Protein AF-A0A231GWY1-F1 (afdb_monomer_lite)

Organism: NCBI:txid85688

InterPro domains:
  IPR003615 HNH nuclease [PF13392] (162-197)
  IPR044925 His-Me finger superfamily [SSF54060] (121-197)

Radius of gyration: 33.37 Å; chains: 1; bounding box: 83×63×81 Å

Secondary structure (DSSP, 8-state):
-EEEEEEE-TTT--EEEEEEETTPPPPS-SSHHHHHHHHHHHHHHT---TTS--SSS-SPBP-STT--PBP-BTTB-HHHHHHHHHHSS---SS---PBPSSTT--SBP-BTTB-HHHHHHHHHHSS---SS--PPPTT---EEETTEEEEE-TTS-EEEHHHHHHHHHHTSPPPTTEEEEETTS-TT---GGGEEEEE----TT--HHHHHHHHHHH-HHHHHHHHHHHHHHHHHT-

Structure (mmCIF, N/CA/C/O backbone):
data_AF-A0A231GWY1-F1
#
_entry.id   AF-A0A231GWY1-F1
#
loop_
_atom_site.group_PDB
_atom_site.id
_atom_site.type_symbol
_atom_site.label_atom_id
_atom_site.label_alt_id
_atom_site.label_comp_id
_atom_site.label_asym_id
_atom_site.label_entity_id
_atom_site.label_seq_id
_atom_site.pdbx_PDB_ins_code
_atom_site.Cartn_x
_atom_site.Cartn_y
_atom_site.Cartn_z
_atom_site.occupancy
_atom_site.B_iso_or_equiv
_atom_site.auth_seq_id
_atom_site.auth_comp_id
_atom_site.auth_asym_id
_atom_site.auth_atom_id
_atom_site.pdbx_PDB_model_num
ATOM 1 N N . MET A 1 1 ? -9.235 -38.947 -34.118 1.00 62.94 1 MET A N 1
ATOM 2 C CA . MET A 1 1 ? -9.587 -39.662 -32.869 1.00 62.94 1 MET A CA 1
ATOM 3 C C . MET A 1 1 ? 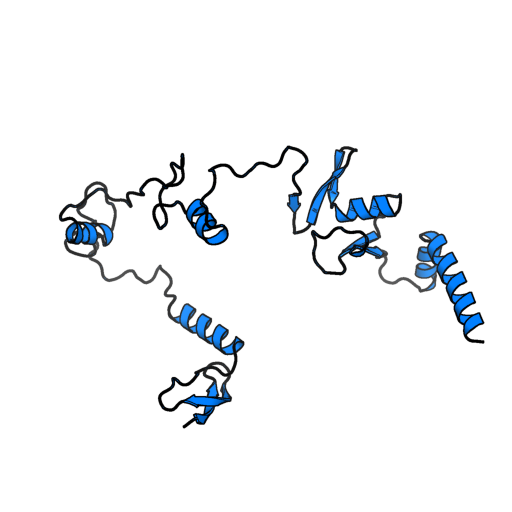-8.917 -38.990 -31.674 1.00 62.94 1 MET A C 1
ATOM 5 O O . MET A 1 1 ? -7.726 -38.693 -31.745 1.00 62.94 1 MET A O 1
ATOM 9 N N . ILE A 1 2 ? -9.675 -38.711 -30.612 1.00 66.94 2 ILE A N 1
ATOM 10 C CA . ILE A 1 2 ? -9.164 -38.212 -29.326 1.00 66.94 2 ILE A CA 1
ATOM 11 C C . ILE A 1 2 ? -8.872 -39.443 -28.462 1.00 66.94 2 ILE A C 1
ATOM 13 O O . ILE A 1 2 ? -9.735 -40.307 -28.351 1.00 66.94 2 ILE A O 1
ATOM 17 N N . LYS A 1 3 ? -7.657 -39.568 -27.916 1.00 73.69 3 LYS A N 1
ATOM 18 C CA . LYS A 1 3 ? -7.284 -40.685 -27.033 1.00 73.69 3 LYS A CA 1
ATOM 19 C C . LYS A 1 3 ? -6.804 -40.136 -25.694 1.00 73.69 3 LYS A C 1
ATOM 21 O O . LYS A 1 3 ? -5.963 -39.235 -25.665 1.00 73.69 3 LYS A O 1
ATOM 26 N N . THR A 1 4 ? -7.327 -40.686 -24.608 1.00 77.50 4 THR A N 1
ATOM 27 C CA . THR A 1 4 ? -6.798 -40.521 -23.253 1.00 77.50 4 THR A CA 1
ATOM 28 C C . THR A 1 4 ? -5.583 -41.428 -23.084 1.00 77.50 4 THR A C 1
ATOM 30 O O . THR A 1 4 ? -5.551 -42.560 -23.569 1.00 77.50 4 THR A O 1
ATOM 33 N N . ARG A 1 5 ? -4.523 -40.896 -22.478 1.00 79.12 5 ARG A N 1
ATOM 34 C CA . ARG A 1 5 ? -3.291 -41.630 -22.175 1.00 79.12 5 ARG A CA 1
ATOM 35 C C . ARG A 1 5 ? -2.907 -41.358 -20.729 1.00 79.12 5 ARG A C 1
ATOM 37 O O . ARG A 1 5 ? -2.827 -40.190 -20.357 1.00 79.12 5 ARG A O 1
ATOM 44 N N . SER A 1 6 ? -2.629 -42.414 -19.971 1.00 83.69 6 SER A N 1
ATOM 45 C CA . SER A 1 6 ? -2.016 -42.300 -18.647 1.00 83.69 6 SER A CA 1
ATOM 46 C C . SER A 1 6 ? -0.516 -42.007 -18.792 1.00 83.69 6 SER A C 1
ATOM 48 O O . SER A 1 6 ? 0.162 -42.612 -19.632 1.00 83.69 6 SER A O 1
ATOM 50 N N . LEU A 1 7 ? -0.022 -41.009 -18.060 1.00 85.25 7 LEU A N 1
ATOM 51 C CA . LEU A 1 7 ? 1.347 -40.492 -18.103 1.00 85.25 7 LEU A CA 1
ATOM 52 C C . LEU A 1 7 ? 1.854 -40.232 -16.683 1.00 85.25 7 LEU A C 1
ATOM 54 O O . LEU A 1 7 ? 1.088 -39.825 -15.822 1.00 85.25 7 LEU A O 1
ATOM 58 N N . VAL A 1 8 ? 3.163 -40.361 -16.469 1.00 87.12 8 VAL A N 1
ATOM 59 C CA . VAL A 1 8 ? 3.806 -40.027 -15.189 1.00 87.12 8 VAL A CA 1
ATOM 60 C C . VAL A 1 8 ? 4.390 -38.614 -15.256 1.00 87.12 8 VAL A C 1
ATOM 62 O O . VAL A 1 8 ? 5.069 -38.259 -16.225 1.00 87.12 8 VAL A O 1
ATOM 65 N N . CYS A 1 9 ? 4.137 -37.782 -14.246 1.00 85.44 9 CYS A N 1
ATOM 66 C CA . CYS A 1 9 ? 4.702 -36.435 -14.154 1.00 85.44 9 CYS A CA 1
ATOM 67 C C . CYS A 1 9 ? 6.222 -36.473 -13.930 1.00 85.44 9 CYS A C 1
ATOM 69 O O . CYS A 1 9 ? 6.694 -37.080 -12.972 1.00 85.44 9 CYS A O 1
ATOM 71 N N . SER A 1 10 ? 6.992 -35.735 -14.740 1.00 84.06 10 SER A N 1
ATOM 72 C CA . SER A 1 10 ? 8.459 -35.703 -14.638 1.00 84.06 10 SER A CA 1
ATOM 73 C C . SER A 1 10 ? 9.008 -34.975 -13.407 1.00 84.06 10 SER A C 1
ATOM 75 O O . SER A 1 10 ? 10.213 -35.022 -13.187 1.00 84.06 10 SER A O 1
ATOM 77 N N . GLU A 1 11 ? 8.165 -34.259 -12.653 1.00 85.94 11 GLU A N 1
ATOM 78 C CA . GLU A 1 11 ? 8.596 -33.508 -11.462 1.00 85.94 11 GLU A CA 1
ATOM 79 C C . GLU A 1 11 ? 8.118 -34.123 -10.145 1.00 85.94 11 GLU A C 1
ATOM 81 O O . GLU A 1 11 ? 8.876 -34.123 -9.184 1.00 85.94 11 GLU A O 1
ATOM 86 N N . CYS A 1 12 ? 6.883 -34.630 -10.072 1.00 85.19 12 CYS A N 1
ATOM 87 C CA . CYS A 1 12 ? 6.328 -35.172 -8.823 1.00 85.19 12 CYS A CA 1
ATOM 88 C C . CYS A 1 12 ? 6.107 -36.690 -8.837 1.00 85.19 12 CYS A C 1
ATOM 90 O O . CYS A 1 12 ? 5.691 -37.236 -7.822 1.00 85.19 12 CYS A O 1
ATOM 92 N N . GLY A 1 13 ? 6.338 -37.372 -9.966 1.00 84.00 13 GLY A N 1
ATOM 93 C CA . GLY A 1 13 ? 6.171 -38.827 -10.078 1.00 84.00 13 GLY A CA 1
ATOM 94 C C . GLY A 1 13 ? 4.722 -39.324 -10.025 1.00 84.00 13 GLY A C 1
ATOM 95 O O . GLY A 1 13 ? 4.503 -40.526 -10.037 1.00 84.00 13 GLY A O 1
ATOM 96 N N . HIS A 1 14 ? 3.738 -38.423 -9.970 1.00 87.81 14 HIS A N 1
ATOM 97 C CA . HIS A 1 14 ? 2.321 -38.779 -9.943 1.00 87.81 14 HIS A CA 1
ATOM 98 C C . HIS A 1 14 ? 1.783 -39.113 -11.339 1.00 87.81 14 HIS A C 1
ATOM 100 O O . HIS A 1 14 ? 2.087 -38.408 -12.313 1.00 87.81 14 HIS A O 1
ATOM 106 N N . ASP A 1 15 ? 0.937 -40.138 -11.402 1.00 88.69 15 ASP A N 1
ATOM 107 C CA . ASP A 1 15 ? 0.228 -40.561 -12.606 1.00 88.69 15 ASP A CA 1
ATOM 108 C C . ASP A 1 15 ? -0.936 -39.616 -12.919 1.00 88.69 15 ASP A C 1
ATOM 110 O O . ASP A 1 15 ? -1.730 -39.274 -12.049 1.00 88.69 15 ASP A O 1
ATOM 114 N N . PHE A 1 16 ? -1.058 -39.180 -14.171 1.00 87.25 16 PHE A N 1
ATOM 115 C CA . PHE A 1 16 ? -2.139 -38.311 -14.621 1.00 87.25 16 PHE A CA 1
ATOM 116 C C . PHE A 1 16 ? -2.605 -38.677 -16.028 1.00 87.25 16 PHE A C 1
ATOM 118 O O . PHE A 1 16 ? -1.832 -39.122 -16.881 1.00 87.25 16 PHE A O 1
ATOM 125 N N . GLU A 1 17 ? -3.886 -38.443 -16.297 1.00 84.81 17 GLU A N 1
ATOM 126 C CA . GLU A 1 17 ? -4.457 -38.683 -17.615 1.00 84.81 17 GLU A CA 1
ATOM 127 C C . GLU A 1 17 ? -4.398 -37.429 -18.481 1.00 84.81 17 GLU A C 1
ATOM 129 O O . GLU A 1 17 ? -4.760 -36.327 -18.066 1.00 84.81 17 GLU A O 1
ATOM 134 N N . GLN A 1 18 ? -3.965 -37.599 -19.729 1.00 80.00 18 GLN A N 1
ATOM 135 C CA . GLN A 1 18 ? -3.966 -36.527 -20.709 1.00 80.00 18 GLN A CA 1
ATOM 136 C C . GLN A 1 18 ? -4.794 -36.901 -21.933 1.00 80.00 18 GLN A C 1
ATOM 138 O O . GLN A 1 18 ? -4.544 -37.899 -22.615 1.00 80.00 18 GLN A O 1
ATOM 143 N N . VAL A 1 19 ? -5.738 -36.024 -22.262 1.00 77.94 19 VAL A N 1
ATOM 144 C CA . VAL A 1 19 ? -6.487 -36.063 -23.514 1.00 77.94 19 VAL A CA 1
ATOM 145 C C . VAL A 1 19 ? -5.614 -35.473 -24.623 1.00 77.94 19 VAL A C 1
ATOM 147 O O . VAL A 1 19 ? -5.320 -34.277 -24.628 1.00 77.94 19 VAL A O 1
ATOM 150 N N . VAL A 1 20 ? -5.183 -36.297 -25.579 1.00 72.75 20 VAL A N 1
ATOM 151 C CA . VAL A 1 20 ? -4.385 -35.846 -26.729 1.00 72.75 20 VAL A CA 1
ATOM 152 C C . VAL A 1 20 ? -5.054 -36.209 -28.049 1.00 72.75 20 VAL A C 1
ATOM 154 O O . VAL A 1 20 ? -5.584 -37.304 -28.245 1.00 72.75 20 VAL A O 1
ATOM 157 N N . ARG A 1 21 ? -5.001 -35.271 -28.998 1.00 70.12 21 ARG A N 1
ATOM 158 C CA . ARG A 1 21 ? -5.316 -35.542 -30.404 1.00 70.12 21 ARG A CA 1
ATOM 159 C C . ARG A 1 21 ? -4.185 -36.376 -31.012 1.00 70.12 21 ARG A C 1
ATOM 161 O O . ARG A 1 21 ? -3.025 -36.227 -30.627 1.00 70.12 21 ARG A O 1
ATOM 168 N N . GLN A 1 22 ? -4.512 -37.268 -31.942 1.00 64.69 22 GLN A N 1
ATOM 169 C CA . GLN A 1 22 ? -3.533 -38.118 -32.628 1.00 64.69 22 GLN A CA 1
ATOM 170 C C . GLN A 1 22 ? -2.432 -37.246 -33.276 1.00 64.69 22 GLN A C 1
ATOM 172 O O . GLN A 1 22 ? -2.743 -36.360 -34.062 1.00 64.69 22 GLN A O 1
ATOM 177 N N . GLY A 1 23 ? -1.167 -37.444 -32.876 1.00 65.19 23 GLY A N 1
ATOM 178 C CA . GLY A 1 23 ? -0.016 -36.616 -33.290 1.00 65.19 23 GLY A CA 1
ATOM 179 C C . GLY A 1 23 ? 0.333 -35.429 -32.369 1.00 65.19 23 GLY A C 1
ATOM 180 O O . GLY A 1 23 ? 1.348 -34.771 -32.577 1.00 65.19 23 GLY A O 1
ATOM 181 N N . GLY A 1 24 ? -0.462 -35.157 -31.329 1.00 63.91 24 GLY A N 1
ATOM 182 C CA . GLY A 1 24 ? -0.207 -34.085 -30.362 1.00 63.91 24 GLY A CA 1
ATOM 183 C C . GLY A 1 24 ? 0.941 -34.386 -29.390 1.00 63.91 24 GLY A C 1
ATOM 184 O O . GLY A 1 24 ? 1.165 -35.534 -28.995 1.00 63.91 24 GLY A O 1
ATOM 185 N N . ARG A 1 25 ? 1.663 -33.337 -28.968 1.00 67.25 25 ARG A N 1
ATOM 186 C CA . ARG A 1 25 ? 2.737 -33.449 -27.966 1.00 67.25 25 ARG A CA 1
ATOM 187 C C . ARG A 1 25 ? 2.157 -33.842 -26.604 1.00 67.25 25 ARG A C 1
ATOM 189 O O . ARG A 1 25 ? 1.227 -33.203 -26.114 1.00 67.25 25 ARG A O 1
ATOM 196 N N . LYS A 1 26 ? 2.745 -34.867 -25.984 1.00 75.00 26 LYS A N 1
ATOM 197 C CA . LYS A 1 26 ? 2.433 -35.270 -24.607 1.00 75.00 26 LYS A CA 1
ATOM 198 C C . LYS A 1 26 ? 2.906 -34.184 -23.631 1.00 75.00 26 LYS A C 1
ATOM 200 O O . LYS A 1 26 ? 3.994 -33.631 -23.796 1.00 75.00 26 LYS A O 1
ATOM 205 N N . ALA A 1 27 ? 2.090 -33.870 -22.634 1.00 74.38 27 ALA A N 1
ATOM 206 C CA . ALA A 1 27 ? 2.474 -33.050 -21.499 1.00 74.38 27 ALA A CA 1
ATOM 207 C C . ALA A 1 27 ? 3.421 -33.864 -20.612 1.00 74.38 27 ALA A C 1
ATOM 209 O O . ALA A 1 27 ? 3.237 -35.060 -20.425 1.00 74.38 27 ALA A O 1
ATOM 210 N N . MET A 1 28 ? 4.452 -33.205 -20.089 1.00 76.88 28 MET A N 1
ATOM 211 C CA . MET A 1 28 ? 5.455 -33.834 -19.218 1.00 76.88 28 MET A CA 1
ATOM 212 C C . MET A 1 28 ? 5.172 -33.585 -17.729 1.00 76.88 28 MET A C 1
ATOM 214 O O . MET A 1 28 ? 5.914 -34.050 -16.876 1.00 76.88 28 MET A O 1
ATOM 218 N N . THR A 1 29 ? 4.120 -32.830 -17.408 1.00 86.56 29 THR A N 1
ATOM 219 C CA . THR A 1 29 ? 3.803 -32.366 -16.051 1.00 86.56 29 THR A CA 1
ATOM 220 C C . THR A 1 29 ? 2.303 -32.450 -15.799 1.00 86.56 29 THR A C 1
ATOM 222 O O . THR A 1 29 ? 1.538 -32.054 -16.680 1.00 86.56 29 THR A O 1
ATOM 225 N N . CYS A 1 30 ? 1.900 -32.885 -14.604 1.00 83.62 30 CYS A N 1
ATOM 226 C CA . CYS A 1 30 ? 0.493 -33.086 -14.239 1.00 83.62 30 CYS A CA 1
ATOM 227 C C . CYS A 1 30 ? -0.272 -31.792 -13.904 1.00 83.62 30 CYS A C 1
ATOM 229 O O . CYS A 1 30 ? -1.488 -31.757 -14.052 1.00 83.62 30 CYS A O 1
ATOM 231 N N . SER A 1 31 ? 0.415 -30.719 -13.485 1.00 81.69 31 SER A N 1
ATOM 232 C CA . SER A 1 31 ? -0.225 -29.466 -13.050 1.00 81.69 31 SER A CA 1
ATOM 233 C C . SER A 1 31 ? 0.535 -28.198 -13.483 1.00 81.69 31 SER A C 1
ATOM 235 O O . SER A 1 31 ? 1.721 -28.274 -13.844 1.00 81.69 31 SER A O 1
ATOM 237 N N . PRO A 1 32 ? -0.108 -27.010 -13.446 1.00 82.31 32 PRO A N 1
ATOM 238 C CA . PRO A 1 32 ? 0.558 -25.719 -13.637 1.00 82.31 32 PRO A CA 1
ATOM 239 C C . PRO A 1 32 ? 1.727 -25.487 -12.669 1.00 82.31 32 PRO A C 1
ATOM 241 O O . PRO A 1 32 ? 2.743 -24.913 -13.064 1.00 82.31 32 PRO A O 1
ATOM 244 N N . GLU A 1 33 ? 1.625 -25.967 -11.430 1.00 79.19 33 GLU A N 1
ATOM 245 C CA . GLU A 1 33 ? 2.681 -25.916 -10.416 1.00 79.19 33 GLU A CA 1
ATOM 246 C C . GLU A 1 33 ? 3.880 -26.768 -10.840 1.00 79.19 33 GLU A C 1
ATOM 248 O O . GLU A 1 33 ? 5.001 -26.261 -10.897 1.00 79.19 33 GLU A O 1
ATOM 253 N N . CYS A 1 34 ? 3.657 -28.019 -11.257 1.00 81.19 34 CYS A N 1
ATOM 254 C CA . CYS A 1 34 ? 4.732 -28.883 -11.757 1.00 81.19 34 CYS A CA 1
ATOM 255 C C . CYS A 1 34 ? 5.380 -28.308 -13.024 1.00 81.19 34 CYS A C 1
ATOM 257 O O . CYS A 1 34 ? 6.593 -28.396 -13.212 1.00 81.19 34 CYS A O 1
ATOM 259 N N . LYS A 1 35 ? 4.601 -27.638 -13.880 1.00 81.44 35 LYS A N 1
ATOM 260 C CA . LYS A 1 35 ? 5.128 -26.928 -15.052 1.00 81.44 35 LYS A CA 1
ATOM 261 C C . LYS A 1 35 ? 6.064 -25.778 -14.660 1.00 81.44 35 LYS A C 1
ATOM 263 O O . LYS A 1 35 ? 7.085 -25.589 -15.324 1.00 81.44 35 LYS A O 1
ATOM 268 N N . LYS A 1 36 ? 5.751 -25.036 -13.589 1.00 74.81 36 LYS A N 1
ATOM 269 C CA . LYS A 1 36 ? 6.612 -23.971 -13.039 1.00 74.81 36 LYS A CA 1
ATOM 270 C C . LYS A 1 36 ? 7.898 -24.542 -12.435 1.00 74.81 36 LYS A C 1
ATOM 272 O O . LYS A 1 36 ? 8.974 -24.031 -12.737 1.00 74.81 36 LYS A O 1
ATOM 277 N N . VAL A 1 37 ? 7.803 -25.620 -11.652 1.00 71.75 37 VAL A N 1
ATOM 278 C CA . VAL A 1 37 ? 8.969 -26.306 -11.060 1.00 71.75 37 VAL A CA 1
ATOM 279 C C . VAL A 1 37 ? 9.917 -26.798 -12.155 1.00 71.75 37 VAL A C 1
ATOM 281 O O . VAL A 1 37 ? 11.100 -26.459 -12.140 1.00 71.75 37 VAL A O 1
ATOM 284 N N . ARG A 1 38 ? 9.381 -27.472 -13.180 1.00 77.00 38 ARG A N 1
ATOM 285 C CA . ARG A 1 38 ? 10.149 -27.931 -14.344 1.00 77.00 38 ARG A CA 1
ATOM 286 C C . ARG A 1 38 ? 10.837 -26.789 -15.089 1.00 77.00 38 ARG A C 1
ATOM 288 O O . ARG A 1 38 ? 11.985 -26.921 -15.501 1.00 77.00 38 ARG A O 1
ATOM 295 N N . ALA A 1 39 ? 10.142 -25.667 -15.284 1.00 70.38 39 ALA A N 1
ATOM 296 C CA . ALA A 1 39 ? 10.710 -24.500 -15.955 1.00 70.38 39 ALA A CA 1
ATOM 297 C C . ALA A 1 39 ? 11.879 -23.895 -15.160 1.00 70.38 39 ALA A C 1
ATOM 299 O O . ALA A 1 39 ? 12.909 -23.583 -15.753 1.00 70.38 39 ALA A O 1
ATOM 300 N N . ASN A 1 40 ? 11.751 -23.797 -13.832 1.00 63.97 40 ASN A N 1
ATOM 301 C CA . ASN A 1 40 ? 12.820 -23.316 -12.955 1.00 63.97 40 ASN A CA 1
ATOM 302 C C . ASN A 1 40 ? 14.016 -24.273 -12.917 1.00 63.97 40 ASN A C 1
ATOM 304 O O . ASN A 1 40 ? 15.156 -23.823 -12.994 1.00 63.97 40 ASN A O 1
ATOM 308 N N . ARG A 1 41 ? 13.774 -25.587 -12.867 1.00 73.19 41 ARG A N 1
ATOM 309 C CA . ARG A 1 41 ? 14.830 -26.604 -12.922 1.00 73.19 41 ARG A CA 1
ATOM 310 C C . ARG A 1 41 ? 15.620 -26.526 -14.227 1.00 73.19 41 ARG A C 1
ATOM 312 O O . ARG A 1 41 ? 16.833 -26.378 -14.185 1.00 73.19 41 ARG A O 1
ATOM 319 N N . LEU A 1 42 ? 14.938 -26.503 -15.375 1.00 70.38 42 LEU A N 1
ATOM 320 C CA . LEU A 1 42 ? 15.585 -26.366 -16.688 1.00 70.38 42 LEU A CA 1
ATOM 321 C C . LEU A 1 42 ? 16.317 -25.024 -16.858 1.00 70.38 42 LEU A C 1
ATOM 323 O O . LEU A 1 42 ? 17.316 -24.951 -17.577 1.00 70.38 42 LEU A O 1
ATOM 327 N N . PHE A 1 43 ? 15.822 -23.957 -16.225 1.00 58.06 43 PHE A N 1
ATOM 328 C CA . PHE A 1 43 ? 16.491 -22.659 -16.204 1.00 58.06 43 PHE A CA 1
ATOM 329 C C . PHE A 1 43 ? 17.786 -22.714 -15.383 1.00 58.06 43 PHE A C 1
ATOM 331 O O . PHE A 1 43 ? 18.826 -22.274 -15.869 1.00 58.06 43 PHE A O 1
ATOM 338 N N . ASN A 1 44 ? 17.745 -23.322 -14.194 1.00 53.91 44 ASN A N 1
ATOM 339 C CA . ASN A 1 44 ? 18.899 -23.461 -13.305 1.00 53.91 44 ASN A CA 1
ATOM 340 C C . ASN A 1 44 ? 19.937 -24.466 -13.833 1.00 53.91 44 ASN A C 1
ATOM 342 O O . ASN A 1 44 ? 21.127 -24.188 -13.758 1.00 53.91 44 ASN A O 1
ATOM 346 N N . GLU A 1 45 ? 19.518 -25.572 -14.453 1.00 57.81 45 GLU A N 1
ATOM 347 C CA . GLU A 1 45 ? 20.415 -26.535 -15.118 1.00 57.81 45 GLU A CA 1
ATOM 348 C C . GLU A 1 45 ? 21.147 -25.908 -16.324 1.00 57.81 45 GLU A C 1
ATOM 350 O O . GLU A 1 45 ? 22.275 -26.282 -16.639 1.00 57.81 45 GLU A O 1
ATOM 355 N N . ARG A 1 46 ? 20.539 -24.918 -16.997 1.00 51.44 46 ARG A N 1
ATOM 356 C CA . ARG A 1 46 ? 21.186 -24.130 -18.067 1.00 51.44 46 ARG A CA 1
ATOM 357 C C . ARG A 1 46 ? 21.974 -22.926 -17.557 1.00 51.44 46 ARG A C 1
ATOM 359 O O . ARG A 1 46 ? 22.699 -22.303 -18.343 1.00 51.44 46 ARG A O 1
ATOM 366 N N . TYR A 1 47 ? 21.835 -22.576 -16.283 1.00 43.84 47 TYR A N 1
ATOM 367 C CA . TYR A 1 47 ? 22.538 -21.459 -15.678 1.00 43.84 47 TYR A CA 1
ATOM 368 C C . TYR A 1 47 ? 23.944 -21.899 -15.266 1.00 43.84 47 TYR A C 1
ATOM 370 O O . TYR A 1 47 ? 24.198 -22.307 -14.139 1.00 43.84 47 TYR A O 1
ATOM 378 N N . VAL A 1 48 ? 24.878 -21.804 -16.210 1.00 45.50 48 VAL A N 1
ATOM 379 C CA . VAL A 1 48 ? 26.310 -21.907 -15.912 1.00 45.50 48 VAL A CA 1
ATOM 380 C C . VAL A 1 48 ? 26.757 -20.557 -15.339 1.00 45.50 48 VAL A C 1
ATOM 382 O O . VAL A 1 48 ? 26.625 -19.550 -16.049 1.00 45.50 48 VAL A O 1
ATOM 385 N N . PRO A 1 49 ? 27.280 -20.488 -14.099 1.00 43.00 49 PRO A N 1
ATOM 386 C CA . PRO A 1 49 ? 27.841 -19.260 -13.550 1.00 43.00 49 PRO A CA 1
ATOM 387 C C . PRO A 1 49 ? 28.857 -18.653 -14.525 1.00 43.00 49 PRO A C 1
ATOM 389 O O . PRO A 1 49 ? 29.685 -19.348 -15.118 1.00 43.00 49 PRO A O 1
ATOM 392 N N . THR A 1 50 ? 28.790 -17.337 -14.719 1.00 48.03 50 THR A N 1
ATOM 393 C CA . THR A 1 50 ? 29.580 -16.587 -15.715 1.00 48.03 50 THR A CA 1
ATOM 394 C C . THR A 1 50 ? 31.098 -16.709 -15.539 1.00 48.03 50 THR A C 1
ATOM 396 O O . THR A 1 50 ? 31.848 -16.351 -16.451 1.00 48.03 50 THR A O 1
ATOM 399 N N . SER A 1 51 ? 31.560 -17.240 -14.406 1.00 44.03 51 SER A N 1
ATOM 400 C CA . SER A 1 51 ? 32.963 -17.512 -14.102 1.00 44.03 51 SER A CA 1
ATOM 401 C C . SER A 1 51 ? 33.563 -18.666 -14.915 1.00 44.03 51 SER A C 1
ATOM 403 O O . SER A 1 51 ? 34.753 -18.603 -15.222 1.00 44.03 51 SER A O 1
ATOM 405 N N . ASP A 1 52 ? 32.770 -19.661 -15.332 1.00 43.19 52 ASP A N 1
ATOM 406 C CA . ASP A 1 52 ? 33.306 -20.933 -15.854 1.00 43.19 52 ASP A CA 1
ATOM 407 C C . ASP A 1 52 ? 33.370 -21.023 -17.395 1.00 43.19 52 ASP A C 1
ATOM 409 O O . ASP A 1 52 ? 33.919 -21.949 -17.985 1.00 43.19 52 ASP A O 1
ATOM 413 N N . ARG A 1 53 ? 32.897 -19.990 -18.109 1.00 47.88 53 ARG A N 1
ATOM 414 C CA . ARG A 1 53 ? 33.047 -19.868 -19.579 1.00 47.88 53 ARG A CA 1
ATOM 415 C C . ARG A 1 53 ? 34.439 -19.403 -20.033 1.00 47.88 53 ARG A C 1
ATOM 417 O O . ARG A 1 53 ? 34.611 -18.970 -21.174 1.00 47.88 53 ARG A O 1
ATOM 424 N N . ARG A 1 54 ? 35.457 -19.462 -19.172 1.00 46.28 54 ARG A N 1
ATOM 425 C CA . ARG A 1 54 ? 36.843 -19.130 -19.531 1.00 46.28 54 ARG A CA 1
ATOM 426 C C . ARG A 1 54 ? 37.607 -20.404 -19.852 1.00 46.28 54 ARG A C 1
ATOM 428 O O . ARG A 1 54 ? 38.215 -20.965 -18.955 1.00 46.28 54 ARG A O 1
ATOM 435 N N . LYS A 1 55 ? 37.606 -20.814 -21.123 1.00 44.78 55 LYS A N 1
ATOM 436 C CA . LYS A 1 55 ? 38.707 -21.531 -21.809 1.00 44.78 55 LYS A CA 1
ATOM 437 C C . LYS A 1 55 ? 38.214 -21.975 -23.186 1.00 44.78 55 LYS A C 1
ATOM 439 O O . LYS A 1 55 ? 37.691 -23.071 -23.333 1.00 44.78 55 LYS A O 1
ATOM 444 N N . ARG A 1 56 ? 38.303 -21.074 -24.168 1.00 47.16 56 ARG A N 1
ATOM 445 C CA . ARG A 1 56 ? 38.449 -21.336 -25.619 1.00 47.16 56 ARG A CA 1
ATOM 446 C C . ARG A 1 56 ? 38.270 -20.013 -26.364 1.00 47.16 56 ARG A C 1
ATOM 448 O O . ARG A 1 56 ? 37.248 -19.726 -26.971 1.00 47.16 56 ARG A O 1
ATOM 455 N N . GLY A 1 57 ? 39.268 -19.162 -26.217 1.00 49.91 57 GLY A N 1
ATOM 456 C CA . GLY A 1 57 ? 39.453 -17.948 -26.994 1.00 49.91 57 GLY A CA 1
ATOM 457 C C . GLY A 1 57 ? 40.918 -17.600 -26.839 1.00 49.91 57 GLY A C 1
ATOM 458 O O . GLY A 1 57 ? 41.416 -17.600 -25.713 1.00 49.91 57 GLY A O 1
ATOM 459 N N . THR A 1 58 ? 41.623 -17.419 -27.951 1.00 54.81 58 THR A N 1
ATOM 460 C CA . THR A 1 58 ? 43.010 -16.951 -27.955 1.00 54.81 58 THR A CA 1
ATOM 461 C C . THR A 1 58 ? 43.123 -15.774 -26.995 1.00 54.81 58 THR A C 1
ATOM 463 O O . THR A 1 58 ? 42.311 -14.855 -27.072 1.00 54.81 58 THR A O 1
ATOM 466 N N . ASN A 1 59 ? 44.099 -15.779 -26.087 1.00 59.81 59 ASN A N 1
ATOM 467 C CA . ASN A 1 59 ? 44.262 -14.725 -25.077 1.00 59.81 59 ASN A CA 1
ATOM 468 C C . ASN A 1 59 ? 44.728 -13.377 -25.680 1.00 59.81 59 ASN A C 1
ATOM 470 O O . ASN A 1 59 ? 45.291 -12.544 -24.982 1.00 59.81 59 ASN A O 1
ATOM 474 N N . LYS A 1 60 ? 44.532 -13.193 -26.990 1.00 70.69 60 LYS A N 1
ATOM 475 C CA . LYS A 1 60 ? 44.878 -12.003 -27.755 1.00 70.69 60 LYS A CA 1
ATOM 476 C C . LYS A 1 60 ? 43.771 -10.956 -27.583 1.00 70.69 60 LYS A C 1
ATOM 478 O O . LYS A 1 60 ? 42.580 -11.291 -27.584 1.00 70.69 60 LYS A O 1
ATOM 483 N N . GLY A 1 61 ? 44.178 -9.705 -27.384 1.00 82.31 61 GLY A N 1
ATOM 484 C CA . GLY A 1 61 ? 43.281 -8.550 -27.383 1.00 82.31 61 GLY A CA 1
ATOM 485 C C . GLY A 1 61 ? 42.655 -8.330 -28.759 1.00 82.31 61 GLY A C 1
ATOM 486 O O . GLY A 1 61 ? 43.091 -8.915 -29.748 1.00 82.31 61 GLY A O 1
ATOM 487 N N . CYS A 1 62 ? 41.594 -7.535 -28.803 1.00 84.69 62 CYS A N 1
ATOM 488 C CA . CYS A 1 62 ? 40.965 -7.109 -30.040 1.00 84.69 62 CYS A CA 1
ATOM 489 C C . CYS A 1 62 ? 41.886 -6.128 -30.765 1.00 84.69 62 CYS A C 1
ATOM 491 O O . CYS A 1 62 ? 42.337 -5.160 -30.173 1.00 84.69 62 CYS A O 1
ATOM 493 N N . GLU A 1 63 ? 42.092 -6.332 -32.059 1.00 85.12 63 GLU A N 1
ATOM 494 C CA . GLU A 1 63 ? 42.923 -5.462 -32.907 1.00 85.12 63 GLU A CA 1
ATOM 495 C C . GLU A 1 63 ? 42.216 -4.157 -33.324 1.00 85.12 63 GLU A C 1
ATOM 497 O O . GLU A 1 63 ? 42.738 -3.382 -34.116 1.00 85.12 63 GLU A O 1
ATOM 502 N N . ALA A 1 64 ? 41.010 -3.907 -32.811 1.00 79.00 64 ALA A N 1
ATOM 503 C CA . ALA A 1 64 ? 40.251 -2.714 -33.160 1.00 79.00 64 ALA A CA 1
ATOM 504 C C . ALA A 1 64 ? 40.746 -1.506 -32.346 1.00 79.00 64 ALA A C 1
ATOM 506 O O . ALA A 1 64 ? 41.027 -1.683 -31.155 1.00 79.00 64 ALA A O 1
ATOM 507 N N . PRO A 1 65 ? 40.785 -0.296 -32.937 1.00 75.88 65 PRO A N 1
ATOM 508 C CA . PRO A 1 65 ? 41.128 0.925 -32.216 1.00 75.88 65 PRO A CA 1
ATOM 509 C C . PRO A 1 65 ? 40.258 1.105 -30.967 1.00 75.88 65 PRO A C 1
ATOM 511 O O . PRO A 1 65 ? 39.041 0.883 -31.006 1.00 75.88 65 PRO A O 1
ATOM 514 N N . ASP A 1 66 ? 40.900 1.477 -29.859 1.00 76.94 66 ASP A N 1
ATOM 515 C CA . ASP A 1 66 ? 40.260 1.742 -28.567 1.00 76.94 66 ASP A CA 1
ATOM 516 C C . ASP A 1 66 ? 39.392 0.575 -28.055 1.00 76.94 66 ASP A C 1
ATOM 518 O O . ASP A 1 66 ? 38.271 0.760 -27.574 1.00 76.94 66 ASP A O 1
ATOM 522 N N . CYS A 1 67 ? 39.883 -0.666 -28.190 1.00 75.75 67 CYS A N 1
ATOM 523 C CA . CYS A 1 67 ? 39.168 -1.855 -27.734 1.00 75.75 67 CYS A CA 1
ATOM 524 C C . CYS A 1 67 ? 40.020 -2.818 -26.902 1.00 75.75 67 CYS A C 1
ATOM 526 O O . CYS A 1 67 ? 40.669 -3.719 -27.427 1.00 75.75 67 CYS A O 1
ATOM 528 N N . ASP A 1 68 ? 39.826 -2.780 -25.585 1.00 76.06 68 ASP A N 1
ATOM 529 C CA . ASP A 1 68 ? 40.417 -3.749 -24.645 1.00 76.06 68 ASP A CA 1
ATOM 530 C C . ASP A 1 68 ? 39.664 -5.097 -24.600 1.00 76.06 68 ASP A C 1
ATOM 532 O O . ASP A 1 68 ? 39.835 -5.931 -23.704 1.00 76.06 68 ASP A O 1
ATOM 536 N N . GLY A 1 69 ? 38.759 -5.319 -25.557 1.00 74.25 69 GLY A N 1
ATOM 537 C CA . GLY A 1 69 ? 37.966 -6.537 -25.654 1.00 74.25 69 GLY A CA 1
ATOM 538 C C . GLY A 1 69 ? 38.826 -7.750 -26.007 1.00 74.25 69 GLY A C 1
ATOM 539 O O . GLY A 1 69 ? 39.832 -7.647 -26.695 1.00 74.25 69 GLY A O 1
ATOM 540 N N . ARG A 1 70 ? 38.406 -8.950 -25.596 1.00 81.50 70 ARG A N 1
ATOM 541 C CA . ARG A 1 70 ? 39.110 -10.190 -25.966 1.00 81.50 70 ARG A CA 1
ATOM 542 C C . ARG A 1 70 ? 38.733 -10.642 -27.379 1.00 81.50 70 ARG A C 1
ATOM 544 O O . ARG A 1 70 ? 37.537 -10.735 -27.688 1.00 81.50 70 ARG A O 1
ATOM 551 N N . ALA A 1 71 ? 39.726 -10.963 -28.208 1.00 84.75 71 ALA A N 1
ATOM 552 C CA . ALA A 1 71 ? 39.494 -11.473 -29.553 1.00 84.75 71 ALA A CA 1
ATOM 553 C C . ALA A 1 71 ? 38.874 -12.878 -29.514 1.00 84.75 71 ALA A C 1
ATOM 555 O O . ALA A 1 71 ? 39.267 -13.741 -28.727 1.00 84.75 71 ALA A O 1
ATOM 556 N N . LYS A 1 72 ? 37.877 -13.103 -30.373 1.00 79.75 72 LYS A N 1
ATOM 557 C CA . LYS A 1 72 ? 37.184 -14.389 -30.527 1.00 79.75 72 LYS A CA 1
ATOM 558 C C . LYS A 1 72 ? 37.400 -15.013 -31.902 1.00 79.75 72 LYS A C 1
ATOM 560 O O . LYS A 1 72 ? 37.480 -16.232 -31.980 1.00 79.75 72 LYS A O 1
ATOM 565 N N . ALA A 1 73 ? 37.488 -14.208 -32.962 1.00 78.12 73 ALA A N 1
ATOM 566 C CA . ALA A 1 73 ? 37.707 -14.677 -34.329 1.00 78.12 73 ALA A CA 1
ATOM 567 C C . ALA A 1 73 ? 38.403 -13.587 -35.157 1.00 78.12 73 ALA A C 1
ATOM 569 O O . ALA A 1 73 ? 38.077 -12.413 -35.004 1.00 78.12 73 ALA A O 1
ATOM 570 N N . LYS A 1 74 ? 39.351 -13.975 -36.025 1.00 80.88 74 LYS A N 1
ATOM 571 C CA . LYS A 1 74 ? 40.121 -13.065 -36.902 1.00 80.88 74 LYS A CA 1
ATOM 572 C C . LYS A 1 74 ? 40.740 -11.849 -36.176 1.00 80.88 74 LYS A C 1
ATOM 574 O O . LYS A 1 74 ? 40.631 -10.740 -36.671 1.00 80.88 74 LYS A O 1
ATOM 579 N N . GLY A 1 75 ? 41.292 -12.029 -34.972 1.00 85.75 75 GLY A N 1
ATOM 580 C CA . GLY A 1 75 ? 41.879 -10.915 -34.199 1.00 85.75 75 GLY A CA 1
ATOM 581 C C . GLY A 1 75 ? 40.863 -9.932 -33.591 1.00 85.75 75 GLY A C 1
ATOM 582 O O . GLY A 1 75 ? 41.242 -8.996 -32.897 1.00 85.75 75 GLY A O 1
ATOM 583 N N . LEU A 1 76 ? 39.555 -10.161 -33.771 1.00 85.12 76 LEU A N 1
ATOM 584 C CA . LEU A 1 76 ? 38.491 -9.243 -33.357 1.00 85.12 76 LEU A CA 1
ATOM 585 C C . LEU A 1 76 ? 37.590 -9.833 -32.267 1.00 85.12 76 LEU A C 1
ATOM 587 O O . LEU A 1 76 ? 37.343 -11.042 -32.196 1.00 85.12 76 LEU A O 1
ATOM 591 N N . CYS A 1 77 ? 37.058 -8.971 -31.396 1.00 86.38 77 CYS A N 1
ATOM 592 C CA . CYS A 1 77 ? 36.034 -9.351 -30.423 1.00 86.38 77 CYS A CA 1
ATOM 593 C C . CYS A 1 77 ? 34.715 -9.712 -31.138 1.00 86.38 77 CYS A C 1
ATOM 595 O O . CYS A 1 77 ? 34.508 -9.352 -32.296 1.00 86.38 77 CYS A O 1
ATOM 597 N N . SER A 1 78 ? 33.775 -10.390 -30.460 1.00 80.69 78 SER A N 1
ATOM 598 C CA . SER A 1 78 ? 32.502 -10.806 -31.095 1.00 80.69 78 SER A CA 1
ATOM 599 C C . SER A 1 78 ? 31.713 -9.655 -31.721 1.00 80.69 78 SER A C 1
ATOM 601 O O . SER A 1 78 ? 30.970 -9.875 -32.670 1.00 80.69 78 SER A O 1
ATOM 603 N N . MET A 1 79 ? 31.851 -8.446 -31.177 1.00 78.56 79 MET A N 1
ATOM 604 C CA . MET A 1 79 ? 31.161 -7.270 -31.689 1.00 78.56 79 MET A CA 1
ATOM 605 C C . MET A 1 79 ? 31.868 -6.695 -32.930 1.00 78.56 79 MET A C 1
ATOM 607 O O . MET A 1 79 ? 31.188 -6.383 -33.901 1.00 78.56 79 MET A O 1
ATOM 611 N N . HIS A 1 80 ? 33.207 -6.615 -32.946 1.00 84.25 80 HIS A N 1
ATOM 612 C CA . HIS A 1 80 ? 33.966 -6.109 -34.102 1.00 84.25 80 HIS A CA 1
ATOM 613 C C . HIS A 1 80 ? 33.966 -7.085 -35.274 1.00 84.25 80 HIS A C 1
ATOM 615 O O . HIS A 1 80 ? 33.809 -6.657 -36.410 1.00 84.25 80 HIS A O 1
ATOM 621 N N . TYR A 1 81 ? 34.051 -8.391 -35.009 1.00 85.19 81 TYR A N 1
ATOM 622 C CA . TYR A 1 81 ? 33.918 -9.407 -36.054 1.00 85.19 81 TYR A CA 1
ATOM 623 C C . TYR A 1 81 ? 32.556 -9.317 -36.758 1.00 85.19 81 TYR A C 1
ATOM 625 O O . TYR A 1 81 ? 32.482 -9.415 -37.978 1.00 85.19 81 TYR A O 1
ATOM 633 N N . LYS A 1 82 ? 31.480 -9.078 -35.992 1.00 79.62 82 LYS A N 1
ATOM 634 C CA . LYS A 1 82 ? 30.138 -8.900 -36.551 1.00 79.62 82 LYS A CA 1
ATOM 635 C C . LYS A 1 82 ? 30.030 -7.627 -37.397 1.00 79.62 82 LYS A C 1
ATOM 637 O O . LYS A 1 82 ? 29.482 -7.687 -38.485 1.00 79.62 82 LYS A O 1
ATOM 642 N N . ARG A 1 83 ? 30.596 -6.505 -36.939 1.00 78.88 83 ARG A N 1
ATOM 643 C CA . ARG A 1 83 ? 30.638 -5.262 -37.733 1.00 78.88 83 ARG A CA 1
ATOM 644 C C . ARG A 1 83 ? 31.418 -5.435 -39.029 1.00 78.88 83 ARG A C 1
ATOM 646 O O . ARG A 1 83 ? 30.905 -5.097 -40.080 1.00 78.88 83 ARG A O 1
ATOM 653 N N . LEU A 1 84 ? 32.594 -6.055 -38.972 1.00 81.88 84 LEU A N 1
ATOM 654 C CA . LEU A 1 84 ? 33.373 -6.346 -40.172 1.00 81.88 84 LEU A CA 1
ATOM 655 C C . LEU A 1 84 ? 32.577 -7.195 -41.177 1.00 81.88 84 LEU A C 1
ATOM 657 O O . LEU A 1 84 ? 32.651 -6.955 -42.374 1.00 81.88 84 LEU A O 1
ATOM 661 N N . HIS A 1 85 ? 31.808 -8.174 -40.698 1.00 77.81 85 HIS A N 1
ATOM 662 C CA . HIS A 1 85 ? 30.969 -9.004 -41.559 1.00 77.81 85 HIS A CA 1
ATOM 663 C C . HIS A 1 85 ? 29.771 -8.240 -42.151 1.00 77.81 85 HIS A C 1
ATOM 665 O O . HIS A 1 85 ? 29.452 -8.431 -43.319 1.00 77.81 85 HIS A O 1
ATOM 671 N N . ASP A 1 86 ? 29.108 -7.394 -41.359 1.00 68.50 86 ASP A N 1
ATOM 672 C CA . ASP A 1 86 ? 27.857 -6.734 -41.752 1.00 68.50 86 ASP A CA 1
ATOM 673 C C . ASP A 1 86 ? 28.090 -5.427 -42.541 1.00 68.50 86 ASP A C 1
ATOM 675 O O . ASP A 1 86 ? 27.320 -5.118 -43.446 1.00 68.50 86 ASP A O 1
ATOM 679 N N . SER A 1 87 ? 29.134 -4.658 -42.209 1.00 70.06 87 SER A N 1
ATOM 680 C CA . SER A 1 87 ? 29.417 -3.331 -42.782 1.00 70.06 87 SER A CA 1
ATOM 681 C C . SER A 1 87 ? 30.791 -3.199 -43.442 1.00 70.06 87 SER A C 1
ATOM 683 O O . SER A 1 87 ? 31.096 -2.135 -43.965 1.00 70.06 87 SER A O 1
ATOM 685 N N . GLY A 1 88 ? 31.654 -4.221 -43.390 1.00 77.06 88 GLY A N 1
ATOM 686 C CA . GLY A 1 88 ? 33.010 -4.176 -43.963 1.00 77.06 88 GLY A CA 1
ATOM 687 C C . GLY A 1 88 ? 34.027 -3.330 -43.183 1.00 77.06 88 GLY A C 1
ATOM 688 O O . GLY A 1 88 ? 35.228 -3.531 -43.330 1.00 77.06 88 GLY A O 1
ATOM 689 N N . GLU A 1 89 ? 33.567 -2.436 -42.308 1.00 75.62 89 GLU A N 1
ATOM 690 C CA . GLU A 1 89 ? 34.404 -1.531 -41.513 1.00 75.62 89 GLU A CA 1
ATOM 691 C C . GLU A 1 89 ? 34.425 -1.887 -40.018 1.00 75.62 89 GLU A C 1
ATOM 693 O O . GLU A 1 89 ? 33.427 -2.308 -39.420 1.00 75.62 89 GLU A O 1
ATOM 698 N N . ILE A 1 90 ? 35.579 -1.671 -39.383 1.00 71.62 90 ILE A N 1
ATOM 699 C CA . ILE A 1 90 ? 35.791 -1.866 -37.945 1.00 71.62 90 ILE A CA 1
ATOM 700 C C . ILE A 1 90 ? 35.701 -0.490 -37.267 1.00 71.62 90 ILE A C 1
ATOM 702 O O . ILE A 1 90 ? 36.667 0.262 -37.242 1.00 71.62 90 ILE A O 1
ATOM 706 N N . GLY A 1 91 ? 34.520 -0.145 -36.745 1.00 68.44 91 GLY A N 1
ATOM 707 C CA . GLY A 1 91 ? 34.301 1.083 -35.960 1.00 68.44 91 GLY A CA 1
ATOM 708 C C . GLY A 1 91 ? 34.818 0.998 -34.509 1.00 68.44 91 GLY A C 1
ATOM 709 O O . GLY A 1 91 ? 35.309 -0.055 -34.110 1.00 68.44 91 GLY A O 1
ATOM 710 N N . PRO A 1 92 ? 34.648 2.054 -33.688 1.00 63.69 92 PRO A N 1
ATOM 711 C CA . PRO A 1 92 ? 35.238 2.158 -32.348 1.00 63.69 92 PRO A CA 1
ATOM 712 C C . PRO A 1 92 ? 34.715 1.114 -31.349 1.00 63.69 92 PRO A C 1
ATOM 714 O O . PRO A 1 92 ? 33.559 0.667 -31.420 1.00 63.69 92 PRO A O 1
ATOM 717 N N . GLY A 1 93 ? 35.568 0.777 -30.376 1.00 52.22 93 GLY A N 1
ATOM 718 C CA . GLY A 1 93 ? 35.341 -0.205 -29.316 1.00 52.22 93 GLY A CA 1
ATOM 719 C C . GLY A 1 93 ? 34.271 0.171 -28.292 1.00 52.22 93 GLY A C 1
ATOM 720 O O . GLY A 1 93 ? 34.550 0.401 -27.124 1.00 52.22 93 GLY A O 1
ATOM 721 N N . GLY A 1 94 ? 33.006 0.150 -28.698 1.00 58.78 94 GLY A N 1
ATOM 722 C CA . GLY A 1 94 ? 31.867 0.298 -27.795 1.00 58.78 94 GLY A CA 1
ATOM 723 C C . GLY A 1 94 ? 30.528 0.205 -28.526 1.00 58.78 94 GLY A C 1
ATOM 724 O O . GLY A 1 94 ? 30.472 0.404 -29.743 1.00 58.78 94 GLY A O 1
ATOM 725 N N . PRO A 1 95 ? 29.418 -0.117 -27.834 1.00 53.78 95 PRO A N 1
ATOM 726 C CA . PRO A 1 95 ? 28.095 0.059 -28.414 1.00 53.78 95 PRO A CA 1
ATOM 727 C C . PRO A 1 95 ? 27.875 1.557 -28.648 1.00 53.78 95 PRO A C 1
ATOM 729 O O . PRO A 1 95 ? 27.720 2.311 -27.688 1.00 53.78 95 PRO A O 1
ATOM 732 N N . VAL A 1 96 ? 27.853 1.982 -29.914 1.00 53.66 96 VAL A N 1
ATOM 733 C CA . VAL A 1 96 ? 27.320 3.295 -30.285 1.00 53.66 96 VAL A CA 1
ATOM 734 C C . VAL A 1 96 ? 25.839 3.220 -29.937 1.00 53.66 96 VAL A C 1
ATOM 736 O O . VAL A 1 96 ? 25.074 2.521 -30.595 1.00 53.66 96 VAL A O 1
ATOM 739 N N . LYS A 1 97 ? 25.456 3.779 -28.788 1.00 56.59 97 LYS A N 1
ATOM 740 C CA . LYS A 1 97 ? 24.045 3.864 -28.430 1.00 56.59 97 LYS A CA 1
ATOM 741 C C . LYS A 1 97 ? 23.504 5.059 -29.187 1.00 56.59 97 LYS A C 1
ATOM 743 O O . LYS A 1 97 ? 23.895 6.184 -28.883 1.00 56.59 97 LYS A O 1
ATOM 748 N N . ASP A 1 98 ? 22.618 4.807 -30.140 1.00 64.38 98 ASP A N 1
ATOM 749 C CA . ASP A 1 98 ? 21.855 5.871 -30.777 1.00 64.38 98 ASP A CA 1
ATOM 750 C C . ASP A 1 98 ? 21.116 6.690 -29.711 1.00 64.38 98 ASP A C 1
ATOM 752 O O . ASP A 1 98 ? 20.910 6.242 -28.575 1.00 64.38 98 ASP A O 1
ATOM 756 N N . ARG A 1 99 ? 20.724 7.918 -30.048 1.00 77.81 99 ARG A N 1
ATOM 757 C CA . ARG A 1 99 ? 19.879 8.728 -29.163 1.00 77.81 99 ARG A CA 1
ATOM 758 C C . ARG A 1 99 ? 18.449 8.197 -29.174 1.00 77.81 99 ARG A C 1
ATOM 760 O O . ARG A 1 99 ? 17.951 7.728 -30.194 1.00 77.81 99 ARG A O 1
ATOM 767 N N . CYS A 1 100 ? 17.792 8.254 -28.021 1.00 79.62 100 CYS A N 1
ATOM 768 C CA . CYS A 1 100 ? 16.390 7.888 -27.892 1.00 79.62 100 CYS A CA 1
ATOM 769 C C . CYS A 1 100 ? 15.510 8.774 -28.786 1.00 79.62 100 CYS A C 1
ATOM 771 O O . CYS A 1 100 ? 15.638 9.990 -28.781 1.00 79.62 100 CYS A O 1
ATOM 773 N N . TRP A 1 101 ? 14.549 8.160 -29.474 1.00 76.88 101 TRP A N 1
ATOM 774 C CA . TRP A 1 101 ? 13.647 8.836 -30.409 1.00 76.88 101 TRP A CA 1
ATOM 775 C C . TRP A 1 101 ? 12.597 9.741 -29.739 1.00 76.88 101 TRP A C 1
ATOM 777 O O . TRP A 1 101 ? 12.022 10.610 -30.380 1.00 76.88 101 TRP A O 1
ATOM 787 N N . ALA A 1 102 ? 12.346 9.578 -28.440 1.00 72.25 102 ALA A N 1
ATOM 788 C CA . ALA A 1 102 ? 11.458 10.476 -27.713 1.00 72.25 102 ALA A CA 1
ATOM 789 C C . ALA A 1 102 ? 12.022 11.905 -27.699 1.00 72.25 102 ALA A C 1
ATOM 791 O O . ALA A 1 102 ? 13.202 12.102 -27.397 1.00 72.25 102 ALA A O 1
ATOM 792 N N . GLU A 1 103 ? 11.171 12.889 -27.984 1.00 74.50 103 GLU A N 1
ATOM 793 C CA . GLU A 1 103 ? 11.568 14.292 -28.117 1.00 74.50 103 GLU A CA 1
ATOM 794 C C . GLU A 1 103 ? 12.345 14.801 -26.891 1.00 74.50 103 GLU A C 1
ATOM 796 O O . GLU A 1 103 ? 11.944 14.623 -25.735 1.00 74.50 103 GLU A O 1
ATOM 801 N N . GLY A 1 104 ? 13.507 15.407 -27.155 1.00 74.31 104 GLY A N 1
ATOM 802 C CA . GLY A 1 104 ? 14.422 15.932 -26.137 1.00 74.31 104 GLY A CA 1
ATOM 803 C C . GLY A 1 104 ? 15.180 14.872 -25.323 1.00 74.31 104 GLY A C 1
ATOM 804 O O . GLY A 1 104 ? 15.846 15.219 -24.348 1.00 74.31 104 GLY A O 1
ATOM 805 N N . CYS A 1 105 ? 15.075 13.579 -25.652 1.00 76.62 105 CYS A N 1
ATOM 806 C CA . CYS A 1 105 ? 15.737 12.516 -24.899 1.00 76.62 105 CYS A CA 1
ATOM 807 C C . CYS A 1 105 ? 17.156 12.233 -25.394 1.00 76.62 105 CYS A C 1
ATOM 809 O O . CYS A 1 105 ? 17.372 11.512 -26.361 1.00 76.62 105 CYS A O 1
ATOM 811 N N . GLU A 1 106 ? 18.148 12.698 -24.641 1.00 76.06 106 GLU A N 1
ATOM 812 C CA . GLU A 1 106 ? 19.567 12.452 -24.942 1.00 76.06 106 GLU A CA 1
ATOM 813 C C . GLU A 1 106 ? 20.076 11.092 -24.433 1.00 76.06 106 GLU A C 1
ATOM 815 O O . GLU A 1 106 ? 21.241 10.739 -24.604 1.00 76.06 106 GLU A O 1
ATOM 820 N N . SER A 1 107 ? 19.211 10.299 -23.794 1.00 72.88 107 SER A N 1
ATOM 821 C CA . SER A 1 107 ? 19.586 8.971 -23.305 1.00 72.88 107 SER A CA 1
ATOM 822 C C . SER A 1 107 ? 19.824 7.996 -24.455 1.00 72.88 107 SER A C 1
ATOM 824 O O . SER A 1 107 ? 19.101 8.005 -25.449 1.00 72.88 107 SER A O 1
ATOM 826 N N . GLY A 1 108 ? 20.780 7.084 -24.275 1.00 78.06 108 GLY A N 1
ATOM 827 C CA . GLY A 1 108 ? 21.063 6.039 -25.257 1.00 78.06 108 GLY A CA 1
ATOM 828 C C . GLY A 1 108 ? 19.900 5.058 -25.462 1.00 78.06 108 GLY A C 1
ATOM 829 O O . GLY A 1 108 ? 19.186 4.698 -24.516 1.00 78.06 108 GLY A O 1
ATOM 830 N N . THR A 1 109 ? 19.737 4.579 -26.693 1.00 79.25 109 THR A N 1
ATOM 831 C CA . THR A 1 109 ? 18.740 3.575 -27.069 1.00 79.25 109 THR A CA 1
ATOM 832 C C . THR A 1 109 ? 19.007 2.232 -26.403 1.00 79.25 109 THR A C 1
ATOM 834 O O . THR A 1 109 ? 20.147 1.773 -26.298 1.00 79.25 109 THR A O 1
ATOM 837 N N . TRP A 1 110 ? 17.930 1.574 -25.979 1.00 74.75 110 TRP A N 1
ATOM 838 C CA . TRP A 1 110 ? 17.939 0.211 -25.457 1.00 74.75 110 TRP A CA 1
ATOM 839 C C . TRP A 1 110 ? 17.289 -0.772 -26.436 1.00 74.75 110 TRP A C 1
ATOM 841 O O . TRP A 1 110 ? 17.883 -1.801 -26.744 1.00 74.75 110 TRP A O 1
ATOM 851 N N . ALA A 1 111 ? 16.096 -0.450 -26.946 1.00 70.75 111 ALA A N 1
ATOM 852 C CA . ALA A 1 111 ? 15.381 -1.260 -27.930 1.00 70.75 111 ALA A CA 1
ATOM 853 C C . ALA A 1 111 ? 14.422 -0.388 -28.756 1.00 70.75 111 ALA A C 1
ATOM 855 O O . ALA A 1 111 ? 13.833 0.553 -28.226 1.00 70.75 111 ALA A O 1
ATOM 856 N N . ARG A 1 112 ? 14.250 -0.716 -30.046 1.00 70.75 112 ARG A N 1
ATOM 857 C CA . ARG A 1 112 ? 13.342 -0.022 -30.989 1.00 70.75 112 ARG A CA 1
ATOM 858 C C . ARG A 1 112 ? 13.541 1.503 -31.049 1.00 70.75 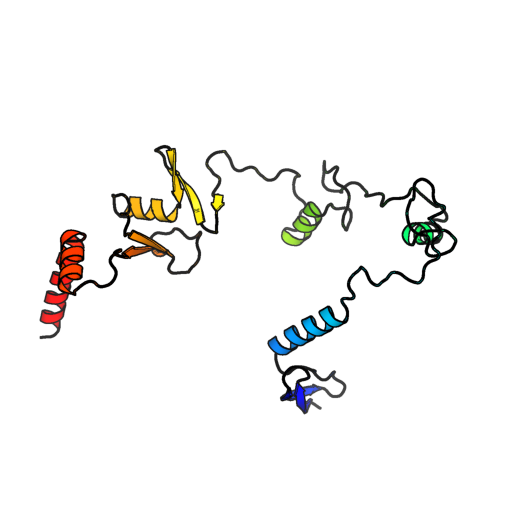112 ARG A C 1
ATOM 860 O O . ARG A 1 112 ? 12.570 2.247 -31.056 1.00 70.75 112 ARG A O 1
ATOM 867 N N . GLY A 1 113 ? 14.789 1.974 -31.020 1.00 79.69 113 GLY A N 1
ATOM 868 C CA . GLY A 1 113 ? 15.083 3.413 -31.057 1.00 79.69 113 GLY A CA 1
ATOM 869 C C . GLY A 1 113 ? 14.710 4.174 -29.778 1.00 79.69 113 GLY A C 1
ATOM 870 O O . GLY A 1 113 ? 14.786 5.395 -29.752 1.00 79.69 113 GLY A O 1
ATOM 871 N N . LEU A 1 114 ? 14.328 3.492 -28.692 1.00 79.06 114 LEU A N 1
ATOM 872 C CA . LEU A 1 114 ? 13.906 4.119 -27.438 1.00 79.06 114 LEU A CA 1
ATOM 873 C C . LEU A 1 114 ? 14.821 3.722 -26.277 1.00 79.06 114 LEU A C 1
ATOM 875 O O . LEU A 1 114 ? 15.344 2.606 -26.219 1.00 79.06 114 LEU A O 1
ATOM 879 N N . CYS A 1 115 ? 15.004 4.628 -25.316 1.00 84.44 115 CYS A N 1
ATOM 880 C CA . CYS A 1 115 ? 15.645 4.309 -24.045 1.00 84.44 115 CYS A CA 1
ATOM 881 C C . CYS A 1 115 ? 14.769 3.327 -23.250 1.00 84.44 115 CYS A C 1
ATOM 883 O O . CYS A 1 115 ? 13.571 3.192 -23.502 1.00 84.44 115 CYS A O 1
ATOM 885 N N . ARG A 1 116 ? 15.342 2.652 -22.247 1.00 80.94 116 ARG A N 1
ATOM 886 C CA . ARG A 1 116 ? 14.617 1.653 -21.438 1.00 80.94 116 ARG A CA 1
ATOM 887 C C . ARG A 1 116 ? 13.304 2.193 -20.851 1.00 80.94 116 ARG A C 1
ATOM 889 O O . ARG A 1 116 ? 12.313 1.474 -20.814 1.00 80.94 116 ARG A O 1
ATOM 896 N N . PHE A 1 117 ? 13.298 3.454 -20.421 1.00 78.94 117 PHE A N 1
ATOM 897 C CA . PHE A 1 117 ? 12.134 4.113 -19.830 1.00 78.94 117 PHE A CA 1
ATOM 898 C C . PHE A 1 117 ? 11.024 4.395 -20.853 1.00 78.94 117 PHE A C 1
ATOM 900 O O . PHE A 1 117 ? 9.870 4.052 -20.610 1.00 78.94 117 PHE A O 1
ATOM 907 N N . HIS A 1 118 ? 11.368 4.960 -22.014 1.00 82.56 118 HIS A N 1
ATOM 908 C CA . HIS A 1 118 ? 10.397 5.241 -23.074 1.00 82.56 118 HIS A CA 1
ATOM 909 C C . HIS A 1 118 ? 9.908 3.971 -23.767 1.00 82.56 118 HIS A C 1
ATOM 911 O O . HIS A 1 118 ? 8.725 3.867 -24.065 1.00 82.56 118 HIS A O 1
ATOM 917 N N . TYR A 1 119 ? 10.770 2.964 -23.928 1.00 81.19 119 TYR A N 1
ATOM 918 C CA . TYR A 1 119 ? 10.348 1.644 -24.390 1.00 81.19 119 TYR A CA 1
ATOM 919 C C . TYR A 1 119 ? 9.315 1.025 -23.438 1.00 81.19 119 TYR A C 1
ATOM 921 O O . TYR A 1 119 ? 8.292 0.507 -23.879 1.00 81.19 119 TYR A O 1
ATOM 929 N N . GLN A 1 120 ? 9.564 1.098 -22.125 1.00 75.75 120 GLN A N 1
ATOM 930 C CA . GLN A 1 120 ? 8.632 0.576 -21.129 1.00 75.75 120 GLN A CA 1
ATOM 931 C C . GLN A 1 120 ? 7.293 1.320 -21.169 1.00 75.75 120 GLN A C 1
ATOM 933 O O . GLN A 1 120 ? 6.256 0.671 -21.111 1.00 75.75 120 GLN A O 1
ATOM 938 N N . ARG A 1 121 ? 7.305 2.649 -21.322 1.00 74.50 121 ARG A N 1
ATOM 939 C CA . ARG A 1 121 ? 6.078 3.441 -21.468 1.00 74.50 121 ARG A CA 1
ATOM 940 C C . ARG A 1 121 ? 5.298 3.087 -22.727 1.00 74.50 121 ARG A C 1
ATOM 942 O O . ARG A 1 121 ? 4.117 2.798 -22.616 1.00 74.50 121 ARG A O 1
ATOM 949 N N . VAL A 1 122 ? 5.953 2.983 -23.883 1.00 74.56 122 VAL A N 1
ATOM 950 C CA . VAL A 1 122 ? 5.296 2.523 -25.119 1.00 74.56 122 VAL A CA 1
ATOM 951 C C . VAL A 1 122 ? 4.647 1.155 -24.923 1.00 74.56 122 VAL A C 1
ATOM 953 O O . VAL A 1 122 ? 3.519 0.943 -25.353 1.00 74.56 122 VAL A O 1
ATOM 956 N N . TRP A 1 123 ? 5.310 0.241 -24.214 1.00 65.19 123 TRP A N 1
ATOM 957 C CA . TRP A 1 123 ? 4.746 -1.077 -23.931 1.00 65.19 123 TRP A CA 1
ATOM 958 C C . TRP A 1 123 ? 3.545 -1.043 -22.969 1.00 65.19 123 TRP A C 1
ATOM 960 O O . TRP A 1 123 ? 2.636 -1.854 -23.112 1.00 65.19 123 TRP A O 1
ATOM 970 N N . THR A 1 124 ? 3.512 -0.117 -22.005 1.00 57.78 124 THR A N 1
ATOM 971 C CA . THR A 1 124 ? 2.424 -0.023 -21.012 1.00 57.78 124 THR A CA 1
ATOM 972 C C . THR A 1 124 ? 1.259 0.881 -21.418 1.00 57.78 124 THR A C 1
ATOM 974 O O . THR A 1 124 ? 0.123 0.597 -21.061 1.00 57.78 124 THR A O 1
ATOM 977 N N . THR A 1 125 ? 1.535 1.996 -22.094 1.00 68.62 125 THR A N 1
ATOM 978 C CA . THR A 1 125 ? 0.582 3.089 -22.365 1.00 68.62 125 THR A CA 1
ATOM 979 C C . THR A 1 125 ? 0.458 3.417 -23.851 1.00 68.62 125 THR A C 1
ATOM 981 O O . THR A 1 125 ? -0.331 4.285 -24.200 1.00 68.62 125 THR A O 1
ATOM 984 N N . GLY A 1 126 ? 1.235 2.772 -24.729 1.00 72.88 126 GLY A N 1
ATOM 985 C CA . GLY A 1 126 ? 1.248 3.035 -26.174 1.00 72.88 126 GLY A CA 1
ATOM 986 C C . GLY A 1 126 ? 2.058 4.266 -26.599 1.00 72.88 126 GLY A C 1
ATOM 987 O O . GLY A 1 126 ? 2.464 4.348 -27.752 1.00 72.88 126 GLY A O 1
ATOM 988 N N . ASP A 1 127 ? 2.361 5.174 -25.670 1.00 70.50 127 ASP A N 1
ATOM 989 C CA . ASP A 1 127 ? 3.048 6.448 -25.916 1.00 70.50 127 ASP A CA 1
ATOM 990 C C . ASP A 1 127 ? 4.312 6.594 -25.038 1.00 70.50 127 ASP A C 1
ATOM 992 O O . ASP A 1 127 ? 4.257 6.272 -23.844 1.00 70.50 127 ASP A O 1
ATOM 996 N N . PRO A 1 128 ? 5.463 7.058 -25.576 1.00 69.19 128 PRO A N 1
ATOM 997 C CA . PRO A 1 128 ? 6.686 7.258 -24.794 1.00 69.19 128 PRO A CA 1
ATOM 998 C C . PRO A 1 128 ? 6.575 8.406 -23.773 1.00 69.19 128 PRO A C 1
ATOM 1000 O O . PRO A 1 128 ? 7.250 8.365 -22.738 1.00 69.19 128 PRO A O 1
ATOM 1003 N N . GLY A 1 129 ? 5.703 9.391 -23.992 1.00 67.81 129 GLY A N 1
ATOM 1004 C CA . GLY A 1 129 ? 5.464 10.522 -23.099 1.00 67.81 129 GLY A CA 1
ATOM 1005 C C . GLY A 1 129 ? 6.677 11.441 -22.861 1.00 67.81 129 GLY A C 1
ATOM 1006 O O . GLY A 1 129 ? 7.791 11.167 -23.304 1.00 67.81 129 GLY A O 1
ATOM 1007 N N . PRO A 1 130 ? 6.505 12.533 -22.095 1.00 67.69 130 PRO A N 1
ATOM 1008 C CA . PRO A 1 130 ? 7.562 13.518 -21.856 1.00 67.69 130 PRO A CA 1
ATOM 1009 C C . PRO A 1 130 ? 8.621 13.035 -20.849 1.00 67.69 130 PRO A C 1
ATOM 1011 O O . PRO A 1 130 ? 8.329 12.260 -19.929 1.00 67.69 130 PRO A O 1
ATOM 1014 N N . LEU A 1 131 ? 9.842 13.571 -20.965 1.00 59.78 131 LEU A N 1
ATOM 1015 C CA . LEU A 1 131 ? 11.022 13.217 -20.154 1.00 59.78 131 LEU A CA 1
ATOM 1016 C C . LEU A 1 131 ? 10.820 13.306 -18.643 1.00 59.78 131 LEU A C 1
ATOM 1018 O O . LEU A 1 131 ? 11.407 12.544 -17.872 1.00 59.78 131 LEU A O 1
ATOM 1022 N N . ARG A 1 132 ? 10.030 14.280 -18.189 1.00 54.19 132 ARG A N 1
ATOM 1023 C CA . ARG A 1 132 ? 9.899 14.566 -16.762 1.00 54.19 132 ARG A CA 1
ATOM 1024 C C . ARG A 1 132 ? 8.839 13.655 -16.152 1.00 54.19 132 ARG A C 1
ATOM 1026 O O . ARG A 1 132 ? 7.693 13.617 -16.596 1.00 54.19 132 ARG A O 1
ATOM 1033 N N . ARG A 1 133 ? 9.193 12.967 -15.057 1.00 51.41 133 ARG A N 1
ATOM 1034 C CA . ARG A 1 133 ? 8.182 12.517 -14.086 1.00 51.41 133 ARG A CA 1
ATOM 1035 C C . ARG A 1 133 ? 7.355 13.751 -13.727 1.00 51.41 133 ARG A C 1
ATOM 1037 O O . ARG A 1 133 ? 7.933 14.743 -13.288 1.00 51.41 133 ARG A O 1
ATOM 1044 N N . LYS A 1 134 ? 6.035 13.699 -13.920 1.00 48.59 134 LYS A N 1
ATOM 1045 C CA . LYS A 1 134 ? 5.110 14.741 -13.456 1.00 48.59 134 LYS A CA 1
ATOM 1046 C C . LYS A 1 134 ? 5.302 14.847 -11.935 1.00 48.59 134 LYS A C 1
ATOM 1048 O O . LYS A 1 134 ? 4.809 13.997 -11.195 1.00 48.59 134 LYS A O 1
ATOM 1053 N N . LYS A 1 135 ? 6.124 15.796 -11.463 1.00 44.22 135 LYS A N 1
ATOM 1054 C CA . LYS A 1 135 ? 6.260 16.073 -10.027 1.00 44.22 135 LYS A CA 1
ATOM 1055 C C . LYS A 1 135 ? 4.879 16.532 -9.581 1.00 44.22 135 LYS A C 1
ATOM 1057 O O . LYS A 1 135 ? 4.352 17.499 -10.124 1.00 44.22 135 LYS A O 1
ATOM 1062 N N . ARG A 1 136 ? 4.274 15.801 -8.646 1.00 52.06 136 ARG A N 1
ATOM 1063 C CA . ARG A 1 136 ? 3.045 16.264 -8.003 1.00 52.06 136 ARG A CA 1
ATOM 1064 C C . ARG A 1 136 ? 3.369 17.575 -7.270 1.00 52.06 136 ARG A C 1
ATOM 1066 O O . ARG A 1 136 ? 4.496 17.698 -6.779 1.00 52.06 136 ARG A O 1
ATOM 1073 N N . PRO A 1 137 ? 2.439 18.539 -7.214 1.00 49.88 137 PRO A N 1
ATOM 1074 C CA . PRO A 1 137 ? 2.631 19.764 -6.446 1.00 49.88 137 PRO A CA 1
ATOM 1075 C C . PRO A 1 137 ? 3.060 19.440 -5.009 1.00 49.88 137 PRO A C 1
ATOM 1077 O O . PRO A 1 137 ? 2.633 18.423 -4.450 1.00 49.88 137 PRO A O 1
ATOM 1080 N N . ASN A 1 138 ? 3.914 20.280 -4.416 1.00 43.06 138 ASN A N 1
ATOM 1081 C CA . ASN A 1 138 ? 4.345 20.109 -3.027 1.00 43.06 138 ASN A CA 1
ATOM 1082 C C . ASN A 1 138 ? 3.112 19.965 -2.115 1.00 43.06 138 ASN A C 1
ATOM 1084 O O . ASN A 1 138 ? 2.158 20.726 -2.234 1.00 43.06 138 ASN A O 1
ATOM 1088 N N . GLY A 1 139 ? 3.113 18.944 -1.252 1.00 49.84 139 GLY A N 1
ATOM 1089 C CA . GLY A 1 139 ? 1.983 18.616 -0.370 1.00 49.84 139 GLY A CA 1
ATOM 1090 C C . GLY A 1 139 ? 0.936 17.656 -0.956 1.00 49.84 139 GLY A C 1
ATOM 1091 O O . GLY A 1 139 ? 0.210 17.036 -0.194 1.00 49.84 139 GLY A O 1
ATOM 1092 N N . GLN A 1 140 ? 0.905 17.426 -2.275 1.00 48.59 140 GLN A N 1
ATOM 1093 C CA . GLN A 1 140 ? -0.052 16.503 -2.925 1.00 48.59 140 GLN A CA 1
ATOM 1094 C C . GLN A 1 140 ? 0.526 15.098 -3.185 1.00 48.59 140 GLN A C 1
ATOM 1096 O O . GLN A 1 140 ? -0.008 14.292 -3.955 1.00 48.59 140 GLN A O 1
ATOM 1101 N N . GLY A 1 141 ? 1.675 14.796 -2.582 1.00 51.16 141 GLY A N 1
ATOM 1102 C CA . GLY A 1 141 ? 2.358 13.519 -2.726 1.00 51.16 141 GLY A CA 1
ATOM 1103 C C . GLY A 1 141 ? 1.959 12.534 -1.636 1.00 51.16 141 GLY A C 1
ATOM 1104 O O . GLY A 1 141 ? 2.587 12.525 -0.581 1.00 51.16 141 GLY A O 1
ATOM 1105 N N . ARG A 1 142 ? 1.002 11.639 -1.919 1.00 55.97 142 ARG A N 1
ATOM 1106 C CA . ARG A 1 142 ? 0.871 10.388 -1.153 1.00 55.97 142 ARG A CA 1
ATOM 1107 C C . ARG A 1 142 ? 2.183 9.623 -1.274 1.00 55.97 142 ARG A C 1
ATOM 1109 O O . ARG A 1 142 ? 2.522 9.135 -2.351 1.00 55.97 142 ARG A O 1
ATOM 1116 N N . SER A 1 143 ? 2.951 9.598 -0.192 1.00 62.56 143 SER A N 1
ATOM 1117 C CA . SER A 1 143 ? 4.207 8.858 -0.136 1.00 62.56 143 SER A CA 1
ATOM 1118 C C . SER A 1 143 ? 3.928 7.513 0.506 1.00 62.56 143 SER A C 1
ATOM 1120 O O . SER A 1 143 ? 3.485 7.463 1.650 1.00 62.56 143 SER A O 1
ATOM 1122 N N . LEU A 1 144 ? 4.172 6.437 -0.237 1.00 68.19 144 LEU A N 1
ATOM 1123 C CA . LEU A 1 144 ? 4.046 5.080 0.274 1.00 68.19 144 LEU A CA 1
ATOM 1124 C C . LEU A 1 144 ? 5.343 4.711 0.999 1.00 68.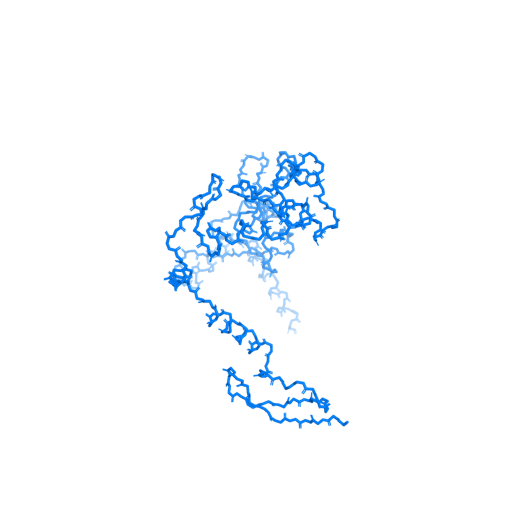19 144 LEU A C 1
ATOM 1126 O O . LEU A 1 144 ? 6.399 4.602 0.375 1.00 68.19 144 LEU A O 1
ATOM 1130 N N . VAL A 1 145 ? 5.275 4.523 2.315 1.00 71.88 145 VAL A N 1
ATOM 1131 C CA . VAL A 1 145 ? 6.386 4.025 3.137 1.00 71.88 145 VAL A CA 1
ATOM 1132 C C . VAL A 1 145 ? 5.959 2.690 3.728 1.00 71.88 145 VAL A C 1
ATOM 1134 O O . VAL A 1 145 ? 4.967 2.618 4.444 1.00 71.88 145 VAL A O 1
ATOM 1137 N N . ARG A 1 146 ? 6.687 1.607 3.416 1.00 69.25 146 ARG A N 1
ATOM 1138 C CA . ARG A 1 146 ? 6.349 0.232 3.859 1.00 69.25 146 ARG A CA 1
ATOM 1139 C C . ARG A 1 146 ? 4.911 -0.204 3.496 1.00 69.25 146 ARG A C 1
ATOM 1141 O O . ARG A 1 146 ? 4.318 -1.042 4.173 1.00 69.25 146 ARG A O 1
ATOM 1148 N N . GLY A 1 147 ? 4.367 0.355 2.413 1.00 71.19 147 GLY A N 1
ATOM 1149 C CA . GLY A 1 147 ? 3.002 0.111 1.939 1.00 71.19 147 GLY A CA 1
ATOM 1150 C C . GLY A 1 147 ? 1.939 1.050 2.515 1.00 71.19 147 GLY A C 1
ATOM 1151 O O . GLY A 1 147 ? 0.821 1.018 2.030 1.00 71.19 147 GLY A O 1
ATOM 1152 N N . TYR A 1 148 ? 2.269 1.909 3.482 1.00 74.88 148 TYR A N 1
ATOM 1153 C CA . TYR A 1 148 ? 1.322 2.853 4.081 1.00 74.88 148 TYR A CA 1
ATOM 1154 C C . TYR A 1 148 ? 1.435 4.238 3.458 1.00 74.88 148 TYR A C 1
ATOM 1156 O O . TYR A 1 148 ? 2.542 4.721 3.200 1.00 74.88 148 TYR A O 1
ATOM 1164 N N . VAL A 1 149 ? 0.297 4.902 3.257 1.00 78.75 149 VAL A N 1
ATOM 1165 C CA . VAL A 1 149 ? 0.274 6.307 2.841 1.00 78.75 149 VAL A CA 1
ATOM 1166 C C . VAL A 1 149 ? 0.641 7.189 4.031 1.00 78.75 149 VAL A C 1
ATOM 1168 O O . VAL A 1 149 ? -0.026 7.148 5.060 1.00 78.75 149 VAL A O 1
ATOM 1171 N N . ARG A 1 150 ? 1.689 8.005 3.889 1.00 82.31 150 ARG A N 1
ATOM 1172 C CA . ARG A 1 150 ? 2.086 9.005 4.888 1.00 82.31 150 ARG A CA 1
ATOM 1173 C C . ARG A 1 150 ? 1.609 10.399 4.490 1.00 82.31 150 ARG A C 1
ATOM 1175 O O . ARG A 1 150 ? 1.766 10.803 3.336 1.00 82.31 150 ARG A O 1
ATOM 1182 N N . MET A 1 151 ? 1.108 11.138 5.473 1.00 78.25 151 MET A N 1
ATOM 1183 C CA . MET A 1 151 ? 0.586 12.497 5.358 1.00 78.25 151 MET A CA 1
ATOM 1184 C C . MET A 1 151 ? 1.256 13.421 6.384 1.00 78.25 151 ME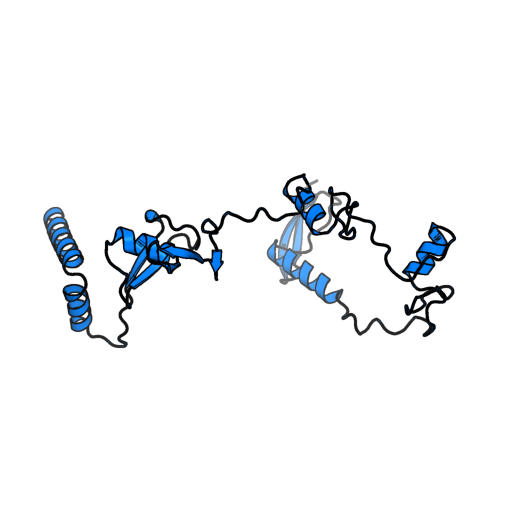T A C 1
ATOM 1186 O O . MET A 1 151 ? 1.720 12.980 7.438 1.00 78.25 151 MET A O 1
ATOM 1190 N N . THR A 1 152 ? 1.321 14.712 6.061 1.00 80.38 152 THR A N 1
ATOM 1191 C CA . THR A 1 152 ? 1.594 15.770 7.039 1.00 80.38 152 THR A CA 1
ATOM 1192 C C . THR A 1 152 ? 0.255 16.381 7.440 1.00 80.38 152 THR A C 1
ATOM 1194 O O . THR A 1 152 ? -0.497 16.793 6.560 1.00 80.38 152 THR A O 1
ATOM 1197 N N . THR A 1 153 ? -0.066 16.401 8.732 1.00 74.69 153 THR A N 1
ATOM 1198 C CA . THR A 1 153 ? -1.294 17.024 9.240 1.00 74.69 153 THR A CA 1
ATOM 1199 C C . THR A 1 153 ? -1.233 18.546 9.119 1.00 74.69 153 THR A C 1
ATOM 1201 O O . THR A 1 153 ? -0.136 19.096 8.977 1.00 74.69 153 THR A O 1
ATOM 1204 N N . PRO A 1 154 ? -2.378 19.249 9.224 1.00 75.12 154 PRO A N 1
ATOM 1205 C CA . PRO A 1 154 ? -2.397 20.711 9.314 1.00 75.12 154 PRO A CA 1
ATOM 1206 C C . PRO A 1 154 ? -1.471 21.254 10.416 1.00 75.12 154 PRO A C 1
ATOM 1208 O O . PRO A 1 154 ? -0.790 22.250 10.209 1.00 75.12 154 PRO A O 1
ATOM 1211 N N . ASP A 1 155 ? -1.348 20.524 11.530 1.00 75.75 155 ASP A N 1
ATOM 1212 C CA . ASP A 1 155 ? -0.458 20.851 12.659 1.00 75.75 155 ASP A CA 1
ATOM 1213 C C . ASP A 1 155 ? 1.042 20.598 12.383 1.00 75.75 155 ASP A C 1
ATOM 1215 O O . ASP A 1 155 ? 1.866 20.654 13.295 1.00 75.75 155 ASP A O 1
ATOM 1219 N N . GLY A 1 156 ? 1.418 20.208 11.162 1.00 78.00 156 GLY A N 1
ATOM 1220 C CA . GLY A 1 156 ? 2.803 19.914 10.781 1.00 78.00 156 GLY A CA 1
ATOM 1221 C C . GLY A 1 156 ? 3.336 18.547 11.235 1.00 78.00 156 GLY A C 1
ATOM 1222 O O . GLY A 1 156 ? 4.488 18.210 10.946 1.00 78.00 156 GLY A O 1
ATOM 1223 N N . ARG A 1 157 ? 2.525 17.713 11.900 1.00 80.75 157 ARG A N 1
ATOM 1224 C CA . ARG A 1 157 ? 2.931 16.363 12.330 1.00 80.75 157 ARG A CA 1
ATOM 1225 C C . ARG A 1 157 ? 2.940 15.408 11.140 1.00 80.75 157 ARG A C 1
ATOM 1227 O O . ARG A 1 157 ? 2.044 15.429 10.304 1.00 80.75 157 ARG A O 1
ATOM 1234 N N . ARG A 1 158 ? 3.936 14.522 11.064 1.00 81.25 158 ARG A N 1
ATOM 1235 C CA . ARG A 1 158 ? 3.997 13.475 10.029 1.00 81.25 158 ARG A CA 1
ATOM 1236 C C . ARG A 1 158 ? 3.459 12.170 10.593 1.00 81.25 158 ARG A C 1
ATOM 1238 O O . ARG A 1 158 ? 4.073 11.605 11.492 1.00 81.25 158 ARG A O 1
ATOM 1245 N N . MET A 1 159 ? 2.353 11.684 10.046 1.00 84.38 159 MET A N 1
ATOM 1246 C CA . MET A 1 159 ? 1.702 10.453 10.497 1.00 84.38 159 MET A CA 1
ATOM 1247 C C . MET A 1 159 ? 1.153 9.643 9.323 1.00 84.38 159 MET A C 1
ATOM 1249 O O . MET A 1 159 ? 1.064 10.133 8.194 1.00 84.38 159 MET A O 1
ATOM 1253 N N . ASP A 1 160 ? 0.822 8.383 9.582 1.00 87.94 160 ASP A N 1
ATOM 1254 C CA . ASP A 1 160 ? 0.220 7.522 8.571 1.00 87.94 160 ASP A CA 1
ATOM 1255 C C . ASP A 1 160 ? -1.267 7.888 8.385 1.00 87.94 160 ASP A C 1
ATOM 1257 O O . ASP A 1 160 ? -1.976 8.183 9.348 1.00 87.94 160 ASP A O 1
ATOM 1261 N N . GLU A 1 161 ? -1.739 7.916 7.136 1.00 86.31 161 GLU A N 1
ATOM 1262 C CA . GLU A 1 161 ? -3.064 8.440 6.761 1.00 86.31 161 GLU A CA 1
ATOM 1263 C C . GLU A 1 161 ? -4.195 7.648 7.428 1.00 86.31 161 GLU A C 1
ATOM 1265 O O . GLU A 1 161 ? -5.122 8.256 7.947 1.00 86.31 161 GLU A O 1
ATOM 1270 N N . HIS A 1 162 ? -4.087 6.317 7.518 1.00 87.62 162 HIS A N 1
ATOM 1271 C CA . HIS A 1 162 ? -5.075 5.489 8.225 1.00 87.62 162 HIS A CA 1
ATOM 1272 C C . HIS A 1 162 ? -5.201 5.850 9.711 1.00 87.62 162 HIS A C 1
ATOM 1274 O O . HIS A 1 162 ? -6.302 5.842 10.256 1.00 87.62 162 HIS A O 1
ATOM 1280 N N . ARG A 1 163 ? -4.088 6.207 10.368 1.00 89.38 163 ARG A N 1
ATOM 1281 C CA . ARG A 1 163 ? -4.102 6.661 11.760 1.00 89.38 163 ARG A CA 1
ATOM 1282 C C . ARG A 1 163 ? -4.805 8.008 11.867 1.00 89.38 163 ARG A C 1
ATOM 1284 O O . ARG A 1 163 ? -5.672 8.154 12.716 1.00 89.38 163 ARG A O 1
ATOM 1291 N N . PHE A 1 164 ? -4.484 8.951 10.984 1.00 89.25 164 PHE A N 1
ATOM 1292 C CA . PHE A 1 164 ? -5.149 10.254 10.974 1.00 89.25 164 PHE A CA 1
ATOM 1293 C C . PHE A 1 164 ? -6.659 10.133 10.744 1.00 89.25 164 PHE A C 1
ATOM 1295 O O . PHE A 1 164 ? -7.432 10.730 11.483 1.00 89.25 164 PHE A O 1
ATOM 1302 N N . VAL A 1 165 ? -7.085 9.337 9.756 1.00 88.69 165 VAL A N 1
ATOM 1303 C CA . VAL A 1 165 ? -8.511 9.111 9.464 1.00 88.69 165 VAL A CA 1
ATOM 1304 C C . VAL A 1 165 ? -9.235 8.551 10.690 1.00 88.69 165 VAL A C 1
ATOM 1306 O O . VAL A 1 165 ? -10.319 9.026 11.022 1.00 88.69 165 VAL A O 1
ATOM 1309 N N . MET A 1 166 ? -8.621 7.601 11.403 1.00 90.31 166 MET A N 1
ATOM 1310 C CA . MET A 1 166 ? -9.202 7.053 12.628 1.00 90.31 166 MET A CA 1
ATOM 1311 C C . MET A 1 166 ? -9.233 8.077 13.776 1.00 90.31 166 MET A C 1
ATOM 1313 O O . MET A 1 166 ? -10.251 8.193 14.449 1.00 90.31 166 MET A O 1
ATOM 1317 N N . GLU A 1 167 ? -8.171 8.864 13.982 1.00 90.81 167 GLU A N 1
ATOM 1318 C CA . GLU A 1 167 ? -8.145 9.929 15.004 1.00 90.81 167 GLU A CA 1
ATOM 1319 C C . GLU A 1 167 ? -9.233 10.987 14.758 1.00 90.81 167 GLU A C 1
ATOM 1321 O O . GLU A 1 167 ? -9.888 11.431 15.700 1.00 90.81 167 GLU A O 1
ATOM 1326 N N . GLN A 1 168 ? -9.467 11.360 13.494 1.00 87.06 168 GLN A N 1
ATOM 1327 C CA . GLN A 1 168 ? -10.545 12.282 13.122 1.00 87.06 168 GLN A CA 1
ATOM 1328 C C . GLN A 1 168 ? -11.928 11.680 13.384 1.00 87.06 168 GLN A C 1
ATOM 1330 O O . GLN A 1 168 ? -12.799 12.371 13.903 1.00 87.06 168 GLN A O 1
ATOM 1335 N N . HIS A 1 169 ? -12.130 10.397 13.068 1.00 88.19 169 HIS A N 1
ATOM 1336 C CA . HIS A 1 169 ? -13.404 9.726 13.324 1.00 88.19 169 HIS A CA 1
ATOM 1337 C C . HIS A 1 169 ? -13.711 9.586 14.822 1.00 88.19 169 HIS A C 1
ATOM 1339 O O . HIS A 1 169 ? -14.850 9.778 15.235 1.00 88.19 169 HIS A O 1
ATOM 1345 N N . LEU A 1 170 ? -12.694 9.289 15.636 1.00 86.44 170 LEU A N 1
ATOM 1346 C CA . LEU A 1 170 ? -12.831 9.160 17.088 1.00 86.44 170 LEU A CA 1
ATOM 1347 C C . LEU A 1 170 ? -12.916 10.513 17.812 1.00 86.44 170 LEU A C 1
ATOM 1349 O O . LEU A 1 170 ? -13.265 10.546 18.989 1.00 86.44 170 LEU A O 1
ATOM 1353 N N . GLY A 1 171 ? -12.534 11.615 17.157 1.00 87.31 171 GLY A N 1
ATOM 1354 C CA . GLY A 1 171 ? -12.437 12.940 17.780 1.00 87.31 171 GLY A CA 1
ATOM 1355 C C . GLY A 1 171 ? -11.344 13.048 18.853 1.00 87.31 171 GLY A C 1
ATOM 1356 O O . GLY A 1 171 ? -11.313 14.016 19.611 1.00 87.31 171 GLY A O 1
ATOM 1357 N N . ARG A 1 172 ? -10.444 12.061 18.941 1.00 89.31 172 ARG A N 1
ATOM 1358 C CA . ARG A 1 172 ? -9.337 12.009 19.906 1.00 89.31 172 ARG A CA 1
ATOM 1359 C C . ARG A 1 172 ? -8.114 11.315 19.300 1.00 89.31 172 ARG A C 1
ATOM 1361 O O . ARG A 1 172 ? -8.273 10.474 18.413 1.00 89.31 172 ARG A O 1
ATOM 1368 N N . PRO A 1 173 ? -6.891 11.608 19.780 1.00 88.44 173 PRO A N 1
ATOM 1369 C CA . PRO A 1 173 ? -5.709 10.858 19.367 1.00 88.44 173 PRO A CA 1
ATOM 1370 C C . PRO A 1 173 ? -5.817 9.378 19.767 1.00 88.44 173 PRO A C 1
ATOM 1372 O O . PRO A 1 173 ? -6.406 9.042 20.801 1.00 88.44 173 PRO A O 1
ATOM 1375 N N . LEU A 1 174 ? -5.209 8.496 18.965 1.00 89.69 174 LEU A N 1
ATOM 1376 C CA . LEU A 1 174 ? -5.129 7.073 19.297 1.00 89.69 174 LEU A CA 1
ATOM 1377 C C . LEU A 1 174 ? -4.205 6.867 20.495 1.00 89.69 174 LEU A C 1
ATOM 1379 O O . LEU A 1 174 ? -3.087 7.402 20.533 1.00 89.69 174 LEU A O 1
ATOM 1383 N N . ARG A 1 175 ? -4.657 6.041 21.436 1.00 87.50 175 ARG A N 1
ATOM 1384 C CA . ARG A 1 175 ? -3.904 5.633 22.622 1.00 87.50 175 ARG A CA 1
ATOM 1385 C C . ARG A 1 175 ? -2.728 4.732 22.239 1.00 87.50 175 ARG A C 1
ATOM 1387 O O . ARG A 1 175 ? -2.602 4.262 21.110 1.00 87.50 175 ARG A O 1
ATOM 1394 N N . ARG A 1 176 ? -1.826 4.496 23.193 1.00 84.88 176 ARG A N 1
ATOM 1395 C CA . ARG A 1 176 ? -0.624 3.667 22.986 1.00 84.88 176 ARG A CA 1
ATOM 1396 C C . ARG A 1 176 ? -0.962 2.188 22.760 1.00 84.88 176 ARG A C 1
ATOM 1398 O O . ARG A 1 176 ? -0.216 1.490 22.082 1.00 84.88 176 ARG A O 1
ATOM 1405 N N . ASP A 1 177 ? -2.058 1.735 23.350 1.00 85.50 177 ASP A N 1
ATOM 1406 C CA . ASP A 1 177 ? -2.623 0.388 23.266 1.00 85.50 177 ASP A CA 1
ATOM 1407 C C . ASP A 1 177 ? -3.538 0.187 22.044 1.00 85.50 177 ASP A C 1
ATOM 1409 O O . ASP A 1 177 ? -3.972 -0.934 21.784 1.00 85.50 177 ASP A O 1
ATOM 1413 N N . GLU A 1 178 ? -3.790 1.243 21.266 1.00 90.19 178 GLU A N 1
ATOM 1414 C CA . GLU A 1 178 ? -4.671 1.236 20.099 1.00 90.19 178 GLU A CA 1
ATOM 1415 C C . GLU A 1 178 ? -3.876 1.148 18.785 1.00 90.19 178 GLU A C 1
ATOM 1417 O O . GLU A 1 178 ? -2.908 1.873 18.545 1.00 90.19 178 GLU A O 1
ATOM 1422 N N . SER A 1 179 ? -4.315 0.251 17.906 1.00 90.00 179 SER A N 1
ATOM 1423 C CA . SER A 1 179 ? -3.741 -0.035 16.590 1.00 90.00 179 SER A CA 1
ATOM 1424 C C . SER A 1 179 ? -4.837 0.045 15.531 1.00 90.00 179 SER A C 1
ATOM 1426 O O . SER A 1 179 ? -5.971 -0.332 15.797 1.00 90.00 179 SER A O 1
ATOM 1428 N N . VAL A 1 180 ? -4.517 0.494 14.317 1.00 90.25 180 VAL A N 1
ATOM 1429 C CA . VAL A 1 180 ? -5.481 0.511 13.205 1.00 90.25 180 VAL A CA 1
ATOM 1430 C C . VAL A 1 180 ? -5.120 -0.578 12.206 1.00 90.25 180 VAL A C 1
ATOM 1432 O O . VAL A 1 180 ? -3.974 -0.659 11.763 1.00 90.25 180 VAL A O 1
ATOM 1435 N N . HIS A 1 181 ? -6.100 -1.402 11.852 1.00 88.12 181 HIS A N 1
ATOM 1436 C CA . HIS A 1 181 ? -5.968 -2.503 10.904 1.00 88.12 181 HIS A CA 1
ATOM 1437 C C . HIS A 1 181 ? -6.842 -2.274 9.667 1.00 88.12 181 HIS A C 1
ATOM 1439 O O . HIS A 1 181 ? -7.906 -1.670 9.755 1.00 88.12 181 HIS A O 1
ATOM 1445 N N . HIS A 1 182 ? -6.392 -2.769 8.512 1.00 87.31 182 HIS A N 1
ATOM 1446 C CA . HIS A 1 182 ? -7.146 -2.748 7.253 1.00 87.31 182 HIS A CA 1
ATOM 1447 C C . HIS A 1 182 ? -7.859 -4.087 7.045 1.00 87.31 182 HIS A C 1
ATOM 1449 O O . HIS A 1 182 ? -7.184 -5.116 6.963 1.00 87.31 182 HIS A O 1
ATOM 1455 N N . LYS A 1 183 ? -9.189 -4.082 6.890 1.00 85.81 183 LYS A N 1
ATOM 1456 C CA . LYS A 1 183 ? -10.007 -5.301 6.714 1.00 85.81 183 LYS A CA 1
ATOM 1457 C C . LYS A 1 183 ? -9.623 -6.087 5.461 1.00 85.81 183 LYS A C 1
ATOM 1459 O O . LYS A 1 183 ? -9.496 -7.305 5.496 1.00 85.81 183 LYS A O 1
ATOM 1464 N N . ASN A 1 184 ? -9.406 -5.385 4.349 1.00 78.19 184 ASN A N 1
ATOM 1465 C CA . ASN A 1 184 ? -9.059 -5.985 3.057 1.00 78.19 184 ASN A CA 1
ATOM 1466 C C . ASN A 1 184 ? -7.555 -6.281 2.875 1.00 78.19 184 ASN A C 1
ATOM 1468 O O . ASN A 1 184 ? -7.151 -6.770 1.820 1.00 78.19 184 ASN A O 1
ATOM 1472 N N . GLY A 1 185 ? -6.708 -5.950 3.858 1.00 79.69 185 GLY A N 1
ATOM 1473 C CA . GLY A 1 185 ? -5.248 -6.078 3.761 1.00 79.69 185 GLY A CA 1
ATOM 1474 C C . GLY A 1 185 ? -4.566 -5.095 2.792 1.00 79.69 185 GLY A C 1
ATOM 1475 O O . GLY A 1 185 ? -3.342 -5.137 2.636 1.00 79.69 185 GLY A O 1
ATOM 1476 N N . VAL A 1 186 ? -5.326 -4.195 2.161 1.00 75.12 186 VAL A N 1
ATOM 1477 C CA . VAL A 1 186 ? -4.843 -3.172 1.227 1.00 75.12 186 VAL A CA 1
ATOM 1478 C C . VAL A 1 186 ? -4.460 -1.921 2.019 1.00 75.12 186 VA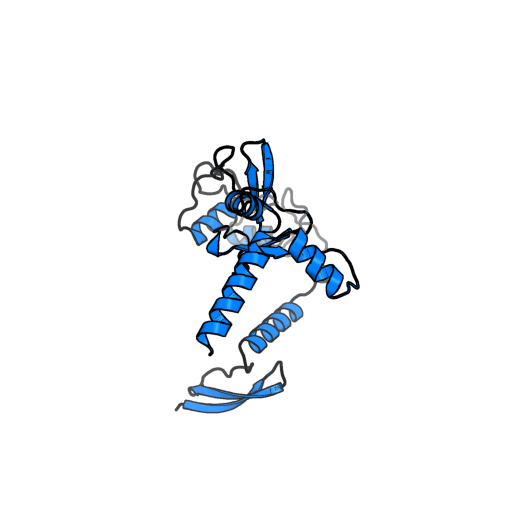L A C 1
ATOM 1480 O O . VAL A 1 186 ? -5.305 -1.183 2.515 1.00 75.12 186 VAL A O 1
ATOM 1483 N N . ARG A 1 187 ? -3.150 -1.691 2.164 1.00 75.31 187 ARG A N 1
ATOM 1484 C CA . ARG A 1 187 ? -2.569 -0.700 3.095 1.00 75.31 187 ARG A CA 1
ATOM 1485 C C . ARG A 1 187 ? -2.729 0.769 2.680 1.00 75.31 187 ARG A C 1
ATOM 1487 O O . ARG A 1 187 ? -2.411 1.661 3.470 1.00 75.31 187 ARG A O 1
ATOM 1494 N N . ASP A 1 188 ? -3.159 1.027 1.449 1.00 75.25 188 ASP A N 1
ATOM 1495 C CA . ASP A 1 188 ? -3.425 2.362 0.906 1.00 75.25 188 ASP A CA 1
ATOM 1496 C C . ASP A 1 188 ? -4.922 2.685 0.770 1.00 75.25 188 ASP A C 1
ATOM 1498 O O . ASP A 1 188 ? -5.270 3.823 0.443 1.00 75.25 188 ASP A O 1
ATOM 1502 N N . ASP A 1 189 ? -5.804 1.734 1.092 1.00 80.81 189 ASP A N 1
ATOM 1503 C CA . ASP A 1 189 ? -7.248 1.946 1.164 1.00 80.81 189 ASP A CA 1
ATOM 1504 C C . ASP A 1 189 ? -7.660 2.414 2.567 1.00 80.81 189 ASP A C 1
ATOM 1506 O O . ASP A 1 189 ? -8.038 1.634 3.440 1.00 80.81 189 ASP A O 1
ATOM 1510 N N . ASN A 1 190 ? -7.553 3.724 2.787 1.00 84.38 190 ASN A N 1
ATOM 1511 C CA . ASN A 1 190 ? -7.779 4.361 4.087 1.00 84.38 190 ASN A CA 1
ATOM 1512 C C . ASN A 1 190 ? -9.221 4.860 4.279 1.00 84.38 190 ASN A C 1
ATOM 1514 O O . ASN A 1 190 ? -9.448 5.799 5.042 1.00 84.38 190 ASN A O 1
ATOM 1518 N N . ARG A 1 191 ? -10.201 4.285 3.569 1.00 80.44 191 ARG A N 1
ATOM 1519 C CA . ARG A 1 191 ? -11.618 4.572 3.828 1.00 80.44 191 ARG A CA 1
ATOM 1520 C C . ARG A 1 191 ? -11.994 4.055 5.208 1.00 80.44 191 ARG A C 1
ATOM 1522 O O . ARG A 1 191 ? -11.644 2.932 5.551 1.00 80.44 191 ARG A O 1
ATOM 1529 N N . LEU A 1 192 ? -12.744 4.845 5.973 1.00 82.62 192 LEU A N 1
ATOM 1530 C CA . LEU A 1 192 ? -13.098 4.507 7.352 1.00 82.62 192 LEU A CA 1
ATOM 1531 C C . LEU A 1 192 ? -13.795 3.138 7.472 1.00 82.62 192 LEU A C 1
ATOM 1533 O O . LEU A 1 192 ? -13.489 2.373 8.376 1.00 82.62 192 LEU A O 1
ATOM 1537 N N . GLU A 1 193 ? -14.658 2.795 6.513 1.00 81.31 193 GLU A N 1
ATOM 1538 C CA . GLU A 1 193 ? -15.340 1.493 6.423 1.00 81.31 193 GLU A CA 1
ATOM 1539 C C . GLU A 1 193 ? -14.382 0.286 6.341 1.00 81.31 193 GLU A C 1
ATOM 1541 O O . GLU A 1 193 ? -14.718 -0.807 6.808 1.00 81.31 193 GLU A O 1
ATOM 1546 N N . ASN A 1 194 ? -13.179 0.494 5.792 1.00 83.12 194 ASN A N 1
ATOM 1547 C CA . ASN A 1 194 ? -12.125 -0.507 5.636 1.00 83.12 194 ASN A CA 1
ATOM 1548 C C . ASN A 1 194 ? -11.141 -0.542 6.823 1.00 83.12 194 ASN A C 1
ATOM 1550 O O . ASN A 1 194 ? -10.261 -1.403 6.863 1.00 83.12 194 ASN A O 1
ATOM 1554 N N . LEU A 1 195 ? -11.271 0.371 7.789 1.00 88.94 195 LEU A N 1
ATOM 1555 C CA . LEU A 1 195 ? -10.397 0.452 8.956 1.00 88.94 195 LEU A CA 1
ATOM 1556 C C . LEU A 1 195 ? -11.063 -0.156 10.195 1.00 88.94 195 LEU A C 1
ATOM 1558 O O . LEU A 1 195 ? -12.265 -0.020 10.413 1.00 88.94 195 LEU A O 1
ATOM 1562 N N . GLU A 1 196 ? -10.259 -0.798 11.034 1.00 90.50 196 GLU A N 1
ATOM 1563 C CA . GLU A 1 196 ? -10.668 -1.336 12.330 1.00 90.50 196 GLU A CA 1
ATOM 1564 C C . GLU A 1 196 ? -9.742 -0.837 13.427 1.00 90.50 196 GLU A C 1
ATOM 1566 O O . GLU A 1 196 ? -8.518 -0.868 13.282 1.00 90.50 196 GLU A O 1
ATOM 1571 N N . LEU A 1 197 ? -10.333 -0.411 14.542 1.00 91.06 197 LEU A N 1
ATOM 1572 C CA . LEU A 1 197 ? -9.602 -0.089 15.757 1.00 91.06 197 LEU A CA 1
ATOM 1573 C C . LEU A 1 197 ? -9.407 -1.368 16.574 1.00 91.06 197 LEU A C 1
ATOM 1575 O O . LEU A 1 197 ? -10.368 -1.985 17.022 1.00 91.06 197 LEU A O 1
ATOM 1579 N N . TRP A 1 198 ? -8.156 -1.754 16.765 1.00 89.38 198 TRP A N 1
ATOM 1580 C CA . TRP A 1 198 ? -7.753 -2.899 17.566 1.00 89.38 198 TRP A CA 1
ATOM 1581 C C . TRP A 1 198 ? -7.092 -2.409 18.847 1.00 89.38 198 TRP A C 1
ATOM 1583 O O . TRP A 1 198 ? -6.230 -1.532 18.808 1.00 89.38 198 TRP A O 1
ATOM 1593 N N . VAL A 1 199 ? -7.452 -3.007 19.978 1.00 86.06 199 VAL A N 1
ATOM 1594 C CA . VAL A 1 199 ? -6.845 -2.709 21.279 1.00 86.06 199 VAL A CA 1
ATOM 1595 C C . VAL A 1 199 ? -6.005 -3.905 21.705 1.00 86.06 199 VAL A C 1
ATOM 1597 O O . VAL A 1 199 ? -6.496 -5.032 21.747 1.00 86.06 199 VAL A O 1
ATOM 1600 N N . LYS A 1 200 ? -4.731 -3.672 22.022 1.00 81.12 200 LYS A N 1
ATOM 1601 C CA . LYS A 1 200 ? -3.833 -4.693 22.570 1.00 81.12 200 LYS A CA 1
ATOM 1602 C C . LYS A 1 200 ? -3.222 -4.198 23.887 1.00 81.12 200 LYS A C 1
ATOM 1604 O O . LYS A 1 200 ? -2.183 -3.533 23.850 1.00 81.12 200 LYS A O 1
ATOM 1609 N N . PRO A 1 201 ? -3.813 -4.532 25.050 1.00 74.56 201 PRO A N 1
ATOM 1610 C CA . PRO A 1 201 ? -3.234 -4.163 26.338 1.00 74.56 201 PRO A CA 1
ATOM 1611 C C . PRO A 1 201 ? -1.872 -4.855 26.532 1.00 74.56 201 PRO A C 1
ATOM 1613 O O . PRO A 1 201 ? -1.740 -6.067 26.353 1.00 74.56 201 PRO A O 1
ATOM 1616 N N . GLN A 1 202 ? -0.830 -4.089 26.876 1.00 63.75 202 GLN A N 1
ATOM 1617 C CA . GLN A 1 202 ? 0.507 -4.620 27.182 1.00 63.75 202 GLN A CA 1
ATOM 1618 C C . GLN A 1 202 ? 0.622 -5.073 28.648 1.00 63.75 202 GLN A C 1
ATOM 1620 O O . GLN A 1 202 ? 1.361 -4.464 29.415 1.00 63.75 202 GLN A O 1
ATOM 1625 N N . LEU A 1 203 ? -0.047 -6.156 29.053 1.00 55.78 203 LEU A N 1
ATOM 1626 C CA . LEU A 1 203 ? 0.341 -6.874 30.278 1.00 55.78 203 LEU A CA 1
ATOM 1627 C C . LEU A 1 203 ? 0.249 -8.387 30.017 1.00 55.78 203 LEU A C 1
ATOM 1629 O O . LEU A 1 203 ? -0.806 -8.910 29.663 1.00 55.78 203 LEU A O 1
ATOM 1633 N N . ALA A 1 204 ? 1.364 -9.108 30.125 1.00 50.06 204 ALA A N 1
ATOM 1634 C CA . ALA A 1 204 ? 1.358 -10.565 30.009 1.00 50.06 204 ALA A CA 1
ATOM 1635 C C . ALA A 1 204 ? 0.851 -11.174 31.331 1.00 50.06 204 ALA A C 1
ATOM 1637 O O . ALA A 1 204 ? 1.406 -10.861 32.378 1.00 50.06 204 ALA A O 1
ATOM 1638 N N . GLY A 1 205 ? -0.181 -12.029 31.281 1.00 58.19 205 GLY A N 1
ATOM 1639 C CA . GLY A 1 205 ? -0.697 -12.758 32.454 1.00 58.19 205 GLY A CA 1
ATOM 1640 C C . GLY A 1 205 ? -1.733 -12.017 33.316 1.00 58.19 205 GLY A C 1
ATOM 1641 O O . GLY A 1 205 ? -1.623 -12.047 34.535 1.00 58.19 205 GLY A O 1
ATOM 1642 N N . GLN A 1 206 ? -2.724 -11.352 32.708 1.00 67.44 206 GLN A N 1
ATOM 1643 C CA . GLN A 1 206 ? -3.802 -10.659 33.440 1.00 67.44 206 GLN A CA 1
ATOM 1644 C C . GLN A 1 206 ? -4.891 -11.609 33.946 1.00 67.44 206 GLN A C 1
ATOM 1646 O O . GLN A 1 206 ? -5.258 -12.569 33.262 1.00 67.44 206 GLN A O 1
ATOM 1651 N N . ARG A 1 207 ? -5.451 -11.295 35.119 1.00 78.50 207 ARG A N 1
ATOM 1652 C CA . ARG A 1 207 ? -6.677 -11.921 35.627 1.00 78.50 207 ARG A CA 1
ATOM 1653 C C . ARG A 1 207 ? -7.873 -11.354 34.852 1.00 78.50 207 ARG A C 1
ATOM 1655 O O . ARG A 1 207 ? -7.794 -10.273 34.272 1.00 78.50 207 ARG A O 1
ATOM 1662 N N . VAL A 1 208 ? -8.989 -12.086 34.827 1.00 81.19 208 VAL A N 1
ATOM 1663 C CA . VAL A 1 208 ? -10.217 -11.623 34.147 1.00 81.19 208 VAL A CA 1
ATOM 1664 C C . VAL A 1 208 ? -10.692 -10.293 34.740 1.00 81.19 208 VAL A C 1
ATOM 1666 O O . VAL A 1 208 ? -11.077 -9.402 33.991 1.00 81.19 208 VAL A O 1
ATOM 1669 N N . GLU A 1 209 ? -10.586 -10.147 36.062 1.00 83.06 209 GLU A N 1
ATOM 1670 C CA . GLU A 1 209 ? -10.881 -8.915 36.806 1.00 83.06 209 GLU A CA 1
ATOM 1671 C C . GLU A 1 209 ? -10.096 -7.714 36.246 1.00 83.06 209 GLU A C 1
ATOM 1673 O O . GLU A 1 209 ? -10.705 -6.724 35.855 1.00 83.06 209 GLU A O 1
ATOM 1678 N N . ASP A 1 210 ? -8.774 -7.843 36.077 1.00 83.50 210 ASP A N 1
ATOM 1679 C CA . ASP A 1 210 ? -7.913 -6.759 35.578 1.00 83.50 210 ASP A CA 1
ATOM 1680 C C . ASP A 1 210 ? -8.276 -6.331 34.146 1.00 83.50 210 ASP A C 1
ATOM 1682 O O . ASP A 1 210 ? -8.217 -5.150 33.797 1.00 83.50 210 ASP A O 1
ATOM 1686 N N . LEU A 1 211 ? -8.656 -7.294 33.297 1.00 81.38 211 LEU A N 1
ATOM 1687 C CA . LEU A 1 211 ? -9.099 -7.020 31.929 1.00 81.38 211 LEU A CA 1
ATOM 1688 C C . LEU A 1 211 ? -10.432 -6.276 31.919 1.00 81.38 211 LEU A C 1
ATOM 1690 O O . LEU A 1 211 ? -10.593 -5.328 31.150 1.00 81.38 211 LEU A O 1
ATOM 1694 N N . VAL A 1 212 ? -11.379 -6.697 32.761 1.00 84.00 212 VAL A N 1
ATOM 1695 C CA . VAL A 1 212 ? -12.674 -6.024 32.895 1.00 84.00 212 VAL A CA 1
ATOM 1696 C C . VAL A 1 212 ? -12.464 -4.607 33.418 1.00 84.00 212 VAL A C 1
ATOM 1698 O O . VAL A 1 212 ? -12.950 -3.671 32.789 1.00 84.00 212 VAL A O 1
ATOM 1701 N N . ASP A 1 213 ? -11.671 -4.419 34.472 1.00 85.25 213 ASP A N 1
ATOM 1702 C CA . ASP A 1 213 ? -11.364 -3.100 35.032 1.00 85.25 213 ASP A CA 1
ATOM 1703 C C . ASP A 1 213 ? -10.685 -2.186 34.007 1.00 85.25 213 ASP A C 1
ATOM 1705 O O . ASP A 1 213 ? -11.056 -1.017 33.853 1.00 85.25 213 ASP A O 1
ATOM 1709 N N . PHE A 1 214 ? -9.727 -2.710 33.240 1.00 84.12 214 PHE A N 1
ATOM 1710 C CA . PHE A 1 214 ? -9.097 -1.977 32.145 1.00 84.12 214 PHE A CA 1
ATOM 1711 C C . PHE A 1 214 ? -10.118 -1.545 31.085 1.00 84.12 214 PHE A C 1
ATOM 1713 O O . PHE A 1 214 ? -10.116 -0.383 30.669 1.00 84.12 214 PHE A O 1
ATOM 1720 N N . VAL A 1 215 ? -10.991 -2.453 30.644 1.00 86.69 215 VAL A N 1
ATOM 1721 C CA . VAL A 1 215 ? -11.978 -2.162 29.597 1.00 86.69 215 VAL A CA 1
ATOM 1722 C C . VAL A 1 215 ? -13.033 -1.174 30.097 1.00 86.69 215 VAL A C 1
ATOM 1724 O O . VAL A 1 215 ? -13.340 -0.216 29.391 1.00 86.69 215 VAL A O 1
ATOM 1727 N N . VAL A 1 216 ? -13.540 -1.352 31.318 1.00 87.19 216 VAL A N 1
ATOM 1728 C CA . VAL A 1 216 ? -14.528 -0.461 31.946 1.00 87.19 216 VAL A CA 1
ATOM 1729 C C . VAL A 1 216 ? -13.951 0.937 32.149 1.00 87.19 216 VAL A C 1
ATOM 1731 O O . VAL A 1 216 ? -14.595 1.922 31.793 1.00 87.19 216 VAL A O 1
ATOM 1734 N N . SER A 1 217 ? -12.724 1.043 32.665 1.00 85.44 217 SER A N 1
ATOM 1735 C CA . SER A 1 217 ? -12.073 2.340 32.886 1.00 85.44 217 SER A CA 1
ATOM 1736 C C . SER A 1 217 ? -11.678 3.041 31.585 1.00 85.44 217 SER A C 1
ATOM 1738 O O . SER A 1 217 ? -11.779 4.265 31.488 1.00 85.44 217 SER A O 1
ATOM 1740 N N . SER A 1 218 ? -11.239 2.290 30.571 1.00 84.75 218 SER A N 1
ATOM 1741 C CA . SER A 1 218 ? -10.736 2.862 29.315 1.00 84.75 218 SER A CA 1
ATOM 1742 C C . SER A 1 218 ? -11.836 3.136 28.289 1.00 84.75 218 SER A C 1
ATOM 1744 O O . SER A 1 218 ? -11.697 4.060 27.486 1.00 84.75 218 SER A O 1
ATOM 1746 N N . TYR A 1 219 ? -12.925 2.362 28.310 1.00 88.12 219 TYR A N 1
ATOM 1747 C CA . TYR A 1 219 ? -13.995 2.405 27.308 1.00 88.12 219 TYR A CA 1
ATOM 1748 C C . TYR A 1 219 ? -15.408 2.382 27.930 1.00 88.12 219 TYR A C 1
ATOM 1750 O O . TYR A 1 219 ? -16.257 1.604 27.483 1.00 88.12 219 TYR A O 1
ATOM 1758 N N . PRO A 1 220 ? -15.723 3.256 28.907 1.00 87.31 220 PRO A N 1
ATOM 1759 C CA . PRO A 1 220 ? -16.979 3.186 29.659 1.00 87.31 220 PRO A CA 1
ATOM 1760 C C . PRO A 1 220 ? -18.225 3.300 28.769 1.00 87.31 220 PRO A C 1
ATOM 1762 O O . PRO A 1 220 ? -19.191 2.571 28.968 1.00 87.31 220 PRO A O 1
ATOM 1765 N N . ALA A 1 221 ? -18.192 4.152 27.738 1.00 85.88 221 ALA A N 1
ATOM 1766 C CA . ALA A 1 221 ? -19.314 4.325 26.812 1.00 85.88 221 ALA A CA 1
ATOM 1767 C C . ALA A 1 221 ? -19.586 3.076 25.951 1.00 85.88 221 ALA A C 1
ATOM 1769 O O . ALA A 1 221 ? -20.740 2.735 25.705 1.00 85.88 221 ALA A O 1
ATOM 1770 N N . ILE A 1 222 ? -18.531 2.376 25.512 1.00 87.50 222 ILE A N 1
ATOM 1771 C CA . ILE A 1 222 ? -18.666 1.145 24.718 1.00 87.50 222 ILE A CA 1
ATOM 1772 C C . ILE A 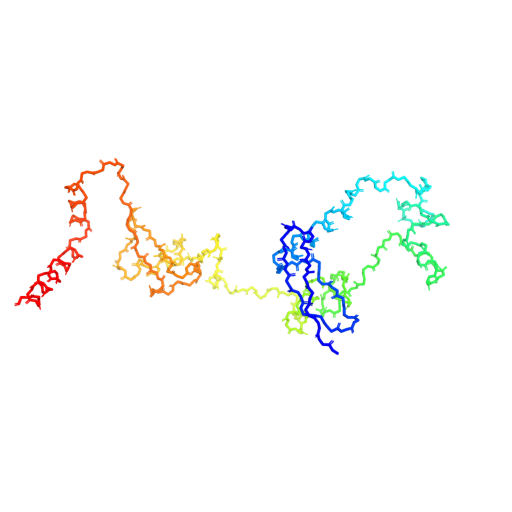1 222 ? -19.223 0.025 25.596 1.00 87.50 222 ILE A C 1
ATOM 1774 O O . ILE A 1 222 ? -20.099 -0.719 25.161 1.00 87.50 222 ILE A O 1
ATOM 1778 N N . VAL A 1 223 ? -18.745 -0.073 26.840 1.00 89.88 223 VAL A N 1
ATOM 1779 C CA . VAL A 1 223 ? -19.246 -1.054 27.808 1.00 89.88 223 VAL A CA 1
ATOM 1780 C C . VAL A 1 223 ? -20.715 -0.801 28.134 1.00 89.88 223 VAL A C 1
ATOM 1782 O O . VAL A 1 223 ? -21.501 -1.740 28.086 1.00 89.88 223 VAL A O 1
ATOM 1785 N N . ALA A 1 224 ? -21.105 0.448 28.400 1.00 89.00 224 ALA A N 1
ATOM 1786 C CA . ALA A 1 224 ? -22.498 0.802 28.667 1.00 89.00 224 ALA A CA 1
ATOM 1787 C C . ALA A 1 224 ? -23.420 0.398 27.504 1.00 89.00 224 ALA A C 1
ATOM 1789 O O . ALA A 1 224 ? -24.388 -0.330 27.714 1.00 89.00 224 ALA A O 1
ATOM 1790 N N . ALA A 1 225 ? -23.059 0.761 26.269 1.00 87.69 225 ALA A N 1
ATOM 1791 C CA . ALA A 1 225 ? -23.828 0.390 25.081 1.00 87.69 225 ALA A CA 1
ATOM 1792 C C . ALA A 1 225 ? -23.903 -1.135 24.870 1.00 87.69 225 ALA A C 1
ATOM 1794 O O . ALA A 1 225 ? -24.932 -1.663 24.446 1.00 87.69 225 ALA A O 1
ATOM 1795 N N . ALA A 1 226 ? -22.825 -1.866 25.171 1.00 88.12 226 ALA A N 1
ATOM 1796 C CA . ALA A 1 226 ? -22.812 -3.324 25.082 1.00 88.12 226 ALA A CA 1
ATOM 1797 C C . ALA A 1 226 ? -23.723 -3.981 26.134 1.00 88.12 226 ALA A C 1
ATOM 1799 O O . ALA A 1 226 ? -24.420 -4.945 25.815 1.00 88.12 226 ALA A O 1
ATOM 1800 N N . LEU A 1 227 ? -23.741 -3.455 27.363 1.00 89.94 227 LEU A N 1
ATOM 1801 C CA . LEU A 1 227 ? -24.614 -3.932 28.437 1.00 89.94 227 LEU A CA 1
ATOM 1802 C C . LEU A 1 227 ? -26.092 -3.670 28.125 1.00 89.94 227 LEU A C 1
ATOM 1804 O O . LEU A 1 227 ? -26.907 -4.575 28.287 1.00 89.94 227 LEU A O 1
ATOM 1808 N N . GLU A 1 228 ? -26.431 -2.480 27.624 1.00 88.69 228 GLU A N 1
ATOM 1809 C CA . GLU A 1 228 ? -27.793 -2.152 27.179 1.00 88.69 228 GLU A CA 1
ATOM 1810 C C . GLU A 1 228 ? -28.257 -3.094 26.064 1.00 88.69 228 GLU A C 1
ATOM 1812 O O . GLU A 1 228 ? -29.349 -3.662 26.135 1.00 88.69 228 GLU A O 1
ATOM 1817 N N . LYS A 1 229 ? -27.404 -3.332 25.060 1.00 86.94 229 LYS A N 1
ATOM 1818 C CA . LYS A 1 229 ? -27.709 -4.275 23.981 1.00 86.94 229 LYS A CA 1
ATOM 1819 C C . LYS A 1 229 ? -27.955 -5.690 24.512 1.00 86.94 229 LYS A C 1
ATOM 1821 O O . LYS A 1 229 ? -28.933 -6.316 24.126 1.00 86.94 229 LYS A O 1
ATOM 1826 N N . ALA A 1 230 ? -27.112 -6.178 25.422 1.00 84.81 230 ALA A N 1
ATOM 1827 C CA . ALA A 1 230 ? -27.276 -7.508 26.008 1.00 84.81 230 ALA A CA 1
ATOM 1828 C C . ALA A 1 230 ? -28.584 -7.641 26.810 1.00 84.81 230 ALA A C 1
ATOM 1830 O O . ALA A 1 230 ? -29.225 -8.690 26.784 1.00 84.81 230 ALA A O 1
ATOM 1831 N N . GLN A 1 231 ? -29.003 -6.583 27.509 1.00 86.19 231 GLN A N 1
ATOM 1832 C CA . GLN A 1 231 ? -30.286 -6.556 28.214 1.00 86.19 231 GLN A CA 1
ATOM 1833 C C . GLN A 1 231 ? -31.471 -6.616 27.243 1.00 86.19 231 GLN A C 1
ATOM 1835 O O . GLN A 1 231 ? -32.405 -7.381 27.478 1.00 86.19 231 GLN A O 1
ATOM 1840 N N . LEU A 1 232 ? -31.415 -5.864 26.139 1.00 79.81 232 LEU A N 1
ATOM 1841 C CA . LEU A 1 232 ? -32.432 -5.895 25.082 1.00 79.81 232 LEU A CA 1
ATOM 1842 C C . LEU A 1 232 ? -32.513 -7.268 24.401 1.00 79.81 232 LEU A C 1
ATOM 1844 O O . LEU A 1 232 ? -33.610 -7.794 24.220 1.00 79.81 232 LEU A O 1
ATOM 1848 N N . ASP A 1 233 ? -31.368 -7.872 24.083 1.00 79.44 233 ASP A N 1
ATOM 1849 C CA . ASP A 1 233 ? -31.300 -9.197 23.462 1.00 79.44 233 ASP A CA 1
ATOM 1850 C C . ASP A 1 233 ? -31.923 -10.267 24.386 1.00 79.44 233 ASP A C 1
ATOM 1852 O O . ASP A 1 233 ? -32.734 -11.078 23.937 1.00 79.44 233 ASP A O 1
ATOM 1856 N N . ASN A 1 234 ? -31.649 -10.218 25.695 1.00 78.69 234 ASN A N 1
ATOM 1857 C CA . ASN A 1 234 ? -32.242 -11.132 26.681 1.00 78.69 234 ASN A CA 1
ATOM 1858 C C . ASN A 1 234 ? -33.761 -10.945 26.855 1.00 78.69 234 ASN A C 1
ATOM 1860 O O . ASN A 1 234 ? -34.485 -11.925 27.028 1.00 78.69 234 ASN A O 1
ATOM 1864 N N . LEU A 1 235 ? -34.255 -9.705 26.780 1.00 71.62 235 LEU A N 1
ATOM 1865 C CA . LEU A 1 235 ? -35.692 -9.405 26.811 1.00 71.62 235 LEU A CA 1
ATOM 1866 C C . LEU A 1 235 ? -36.408 -9.860 25.532 1.00 71.62 235 LEU A C 1
ATOM 1868 O O . LEU A 1 235 ? -37.574 -10.222 25.592 1.00 71.62 235 LEU A O 1
ATOM 1872 N N . SER A 1 236 ? -35.718 -9.858 24.388 1.00 67.06 236 SER A N 1
ATOM 1873 C CA . SER A 1 236 ? -36.256 -10.340 23.106 1.00 67.06 236 SER A CA 1
ATOM 1874 C C . SER A 1 236 ? -36.267 -11.868 22.966 1.00 67.06 236 SER A C 1
ATOM 1876 O O . SER A 1 236 ? -36.953 -12.402 22.096 1.00 67.06 236 SER A O 1
ATOM 1878 N N . ALA A 1 237 ? -35.493 -12.561 23.804 1.00 61.28 237 ALA A N 1
ATOM 1879 C CA . ALA A 1 237 ? -35.379 -14.017 23.840 1.00 61.28 237 ALA A CA 1
ATOM 1880 C C . ALA A 1 237 ? -36.296 -14.682 24.890 1.00 61.28 237 ALA A C 1
ATOM 1882 O O . ALA A 1 237 ? -36.294 -15.911 24.993 1.00 61.28 237 ALA A O 1
ATOM 1883 N N . SER A 1 238 ? -37.039 -13.881 25.664 1.00 50.88 238 SER A N 1
ATOM 1884 C CA . SER A 1 238 ? -38.010 -14.303 26.687 1.00 50.88 238 SER A CA 1
ATOM 1885 C C . SER A 1 238 ? -39.438 -14.188 26.160 1.00 50.88 238 SER A C 1
ATOM 1887 O O . SER A 1 238 ? -40.260 -15.063 26.511 1.00 50.88 238 SER A O 1
#

pLDDT: mean 74.89, std 12.61, range [43.0, 91.06]

Sequence (238 aa):
MIKTRSLVCSECGHDFEQVVRQGGRKAMTCSPECKKVRANRLFNERYVPTSDRRKRGTNKGCEAPDCDGRAKAKGLCSMHYKRLHDSGEIGPGGPVKDRCWAEGCESGTWARGLCRFHYQRVWTTGDPGPLRRKKRPNGQGRSLVRGYVRMTTPDGRRMDEHRFVMEQHLGRPLRRDESVHHKNGVRDDNRLENLELWVKPQLAGQRVEDLVDFVVSSYPAIVAAALEKAQLDNLSAS

Foldseek 3Di:
DWDWDWDAAPQPRDIDIDTDDVPDDDDNHRDPVSVVVVVVVVVVVPDDPPVPPPDDAPQAAAPAPQGRAGDRPPSHHPVQVVCCVPPVDRDHHDPPFAFAPPPPGRDGDDPPSHNPQLVVCCVVPVGSDDPDDPPDPPQPDQDQDVQFGWHQDPVRDIDTLLQVLVCVVVVHHDDPQWDKDFQVNRRHPSDPVRIDIDGHDPDPPDDPVVVVVCCCVVPVPVVVVVVVVVVVVVVVVD